Protein AF-A0A8X7MI35-F1 (afdb_monomer_lite)

Sequence (222 aa):
MADPPPPPWIGSVAPESVLWPGVEGTQQAAEWHNAPINTWFLPKYAFLPHPVVPDEDIGGMLTELSATLRQRLDAVPPPPPPRRTRPGERQNNSRLKTYRTRLRPNTQQKEALRKTAGIFRWTYNRAVAYLKAHPNASLTDVREHSVTEDGLPLMNLSWVTPVPYSIREQACLEAHTALQNGLADVRDGKIPHFELKFRKKRALFSSFRIRTRDWVGGCLKI

Radius of gyration: 30.63 Å; chains: 1; bounding box: 68×58×89 Å

InterPro domains:
  IPR021027 Transposase, putative, helix-turn-helix domain [PF12323] (96-132)

Secondary structure (DSSP, 8-state):
-PPPPPPTT-----------TT-TT-GGGGGGGG--TTS----S----SS---TTS-HHHHHHHHHHHHHHHHHHSPPPPPP----TT--TT-TT-----PPP---HHHHHHHHHHHHHHHHHHHHHHHHHHH-TT--HHHHHHHHTSGGGS-HHHHHHHTTS-HHHHHHHHHHHHHHHHHHHHHHHTTS-S----PPPPSSS--------GGGEETTEE--

Foldseek 3Di:
DDDDDDDPPPPDPDPDDDDDPDDPPPPVVVCVVPDDPPPDDDDDDDDDPDPDDPPDPVVVVVVVVVVVVVVVCVVDPPDDDPPPPDPDPDPDPPPDDDDDDDDPDDPQQVVQVLLLLVLLLVLLQQLLVVCVVVVPDDLVVSCCLRQDLVNDDPVCNVSNVQADSQQSSQSNVVQNVLSVVQVVCCVVVVDVDDDRDRDDPPPPDPDTDDDPVQQPPNHGRD

Structure (mmCIF, N/CA/C/O backbone):
data_AF-A0A8X7MI35-F1
#
_entry.id   AF-A0A8X7MI35-F1
#
loop_
_atom_site.group_PDB
_atom_site.id
_atom_site.type_symbol
_atom_site.label_atom_id
_atom_site.label_alt_id
_atom_site.label_comp_id
_atom_site.label_asym_id
_atom_site.label_entity_id
_atom_site.label_seq_id
_atom_site.pdbx_PDB_ins_code
_atom_site.Cartn_x
_atom_site.Cartn_y
_atom_site.Cartn_z
_atom_site.occupancy
_atom_site.B_iso_or_equiv
_atom_site.auth_seq_id
_atom_site.auth_comp_id
_atom_site.auth_asym_id
_atom_site.auth_atom_id
_atom_site.pdbx_PDB_model_num
ATOM 1 N N . MET A 1 1 ? 49.472 5.983 -4.503 1.00 43.94 1 MET A N 1
ATOM 2 C CA . MET A 1 1 ? 48.655 7.211 -4.582 1.00 43.94 1 MET A CA 1
ATOM 3 C C . MET A 1 1 ? 47.566 7.081 -3.536 1.00 43.94 1 MET A C 1
ATOM 5 O O . MET A 1 1 ? 46.932 6.037 -3.508 1.00 43.94 1 MET A O 1
ATOM 9 N N . ALA A 1 2 ? 47.477 8.034 -2.610 1.00 47.97 2 ALA A N 1
ATOM 10 C CA . ALA A 1 2 ? 46.571 7.971 -1.465 1.00 47.97 2 ALA A CA 1
ATOM 11 C C . ALA A 1 2 ? 45.129 8.307 -1.881 1.00 47.97 2 ALA A C 1
ATOM 13 O O . ALA A 1 2 ? 44.931 9.161 -2.747 1.00 47.97 2 ALA A O 1
ATOM 14 N N . ASP A 1 3 ? 44.152 7.637 -1.270 1.00 51.91 3 ASP A N 1
ATOM 15 C CA . ASP A 1 3 ? 42.727 7.873 -1.514 1.00 51.91 3 ASP A CA 1
ATOM 16 C C . ASP A 1 3 ? 42.312 9.298 -1.100 1.00 51.91 3 ASP A C 1
ATOM 18 O O . ASP A 1 3 ? 42.809 9.818 -0.094 1.00 51.91 3 ASP A O 1
ATOM 22 N N . PRO A 1 4 ? 41.397 9.951 -1.842 1.00 62.78 4 PRO A N 1
ATOM 23 C CA . PRO A 1 4 ? 40.905 11.271 -1.476 1.00 62.78 4 PRO A CA 1
ATOM 24 C C . PRO A 1 4 ? 40.067 11.210 -0.184 1.00 62.78 4 PRO A C 1
ATOM 26 O O . PRO A 1 4 ? 39.313 10.252 0.017 1.00 62.78 4 PRO A O 1
ATOM 29 N N . PRO A 1 5 ? 40.154 12.233 0.689 1.00 63.44 5 PRO A N 1
ATOM 30 C CA . PRO A 1 5 ? 39.395 12.263 1.932 1.00 63.44 5 PRO A CA 1
ATOM 31 C C . PRO A 1 5 ? 37.879 12.329 1.666 1.00 63.44 5 PRO A C 1
ATOM 33 O O . PRO A 1 5 ? 37.443 12.893 0.655 1.00 63.44 5 PRO A O 1
ATOM 36 N N . PRO A 1 6 ? 37.053 11.763 2.564 1.00 58.66 6 PRO A N 1
ATOM 37 C CA . PRO A 1 6 ? 35.606 11.745 2.398 1.00 58.66 6 PRO A CA 1
ATOM 38 C C . PRO A 1 6 ? 34.992 13.159 2.451 1.00 58.66 6 PRO A C 1
ATOM 40 O O . PRO A 1 6 ? 35.521 14.050 3.117 1.00 58.66 6 PRO A O 1
ATOM 43 N N . PRO A 1 7 ? 33.847 13.376 1.774 1.00 53.50 7 PRO A N 1
ATOM 44 C CA . PRO A 1 7 ? 33.176 14.670 1.723 1.00 53.50 7 PRO A CA 1
ATOM 45 C C . PRO A 1 7 ? 32.616 15.115 3.094 1.00 53.50 7 PRO A C 1
ATOM 47 O O . PRO A 1 7 ? 32.144 14.281 3.873 1.00 53.50 7 PRO A O 1
ATOM 50 N N . PRO A 1 8 ? 32.570 16.437 3.364 1.00 49.69 8 PRO A N 1
ATOM 51 C CA . PRO A 1 8 ? 32.402 17.029 4.704 1.00 49.69 8 PRO A CA 1
ATOM 52 C C . PRO A 1 8 ? 31.029 16.834 5.370 1.00 49.69 8 PRO A C 1
ATOM 54 O O . PRO A 1 8 ? 30.821 17.269 6.495 1.00 49.69 8 PRO A O 1
ATOM 57 N N . TRP A 1 9 ? 30.072 16.187 4.705 1.00 49.97 9 TRP A N 1
ATOM 58 C CA . TRP A 1 9 ? 28.733 15.924 5.248 1.00 49.97 9 TRP A CA 1
ATOM 59 C C . TRP A 1 9 ? 28.563 14.488 5.769 1.00 49.97 9 TRP A C 1
ATOM 61 O O . TRP A 1 9 ? 27.496 14.133 6.272 1.00 49.97 9 TRP A O 1
ATOM 71 N N . ILE A 1 10 ? 29.617 13.666 5.703 1.00 43.59 10 ILE A N 1
ATOM 72 C CA . ILE A 1 10 ? 29.715 12.402 6.441 1.00 43.59 10 ILE A CA 1
ATOM 73 C C . ILE A 1 10 ? 30.283 12.727 7.829 1.00 43.59 10 ILE A C 1
ATOM 75 O O . ILE A 1 10 ? 31.434 12.452 8.150 1.00 43.59 10 ILE A O 1
ATOM 79 N N . GLY A 1 11 ? 29.454 13.368 8.651 1.00 38.22 11 GLY A N 1
ATOM 80 C CA . GLY A 1 11 ? 29.691 13.500 10.083 1.00 38.22 11 GLY A CA 1
ATOM 81 C C . GLY A 1 11 ? 29.349 12.182 10.761 1.00 38.22 11 GLY A C 1
ATOM 82 O O . GLY A 1 11 ? 28.209 11.951 11.161 1.00 38.22 11 GLY A O 1
ATOM 83 N N . SER A 1 12 ? 30.334 11.292 10.834 1.00 39.28 12 SER A N 1
ATOM 84 C CA . SER A 1 12 ? 30.335 10.176 11.769 1.00 39.28 12 SER A CA 1
ATOM 85 C C . SER A 1 12 ? 30.082 10.719 13.174 1.00 39.28 12 SER A C 1
ATOM 87 O O . SER A 1 12 ? 30.759 11.639 13.621 1.00 39.28 12 SER A O 1
ATOM 89 N N . VAL A 1 13 ? 29.094 10.150 13.860 1.00 45.28 13 VAL A N 1
ATOM 90 C CA . VAL A 1 13 ? 28.873 10.353 15.291 1.00 45.28 13 VAL A CA 1
ATOM 91 C C . VAL A 1 13 ? 30.094 9.789 16.017 1.00 45.28 13 VAL A C 1
ATOM 93 O O . VAL A 1 13 ? 30.165 8.588 16.269 1.00 45.28 13 VAL A O 1
ATOM 96 N N . ALA A 1 14 ? 31.078 10.639 16.289 1.00 37.41 14 ALA A N 1
ATOM 97 C CA . ALA A 1 14 ? 32.089 10.386 17.302 1.00 37.41 14 ALA A CA 1
ATOM 98 C C . ALA A 1 14 ? 31.595 11.011 18.619 1.00 37.41 14 ALA A C 1
ATOM 100 O O . ALA A 1 14 ? 31.115 12.148 18.606 1.00 37.41 14 ALA A O 1
ATOM 101 N N . PRO A 1 15 ? 31.655 10.287 19.750 1.00 47.94 15 PRO A N 1
ATOM 102 C CA . PRO A 1 15 ? 31.340 10.834 21.054 1.00 47.94 15 PRO A CA 1
ATOM 103 C C . PRO A 1 15 ? 32.590 11.549 21.565 1.00 47.94 15 PRO A C 1
ATOM 105 O O . PRO A 1 15 ? 33.354 10.990 22.343 1.00 47.94 15 PRO A O 1
ATOM 108 N N . GLU A 1 16 ? 32.832 12.767 21.099 1.00 34.91 16 GLU A N 1
ATOM 109 C CA . GLU A 1 16 ? 33.850 13.615 21.709 1.00 34.91 16 GLU A CA 1
ATOM 110 C C . GLU A 1 16 ? 33.161 14.616 22.630 1.00 34.91 16 GLU A C 1
ATOM 112 O O . GLU A 1 16 ? 32.357 15.456 22.226 1.00 34.91 16 GLU A O 1
ATOM 117 N N . SER A 1 17 ? 33.441 14.439 23.917 1.00 41.62 17 SER A N 1
ATOM 118 C CA . SER A 1 17 ? 33.153 15.363 24.999 1.00 41.62 17 SER A CA 1
ATOM 119 C C . SER A 1 17 ? 33.755 16.726 24.682 1.00 41.62 17 SER A C 1
ATOM 121 O O . SER A 1 17 ? 34.966 16.919 24.775 1.00 41.62 17 SER A O 1
ATOM 123 N N . VAL A 1 18 ? 32.899 17.675 24.327 1.00 38.69 18 VAL A N 1
ATOM 124 C CA . VAL A 1 18 ? 33.293 19.062 24.127 1.00 38.69 18 VAL A CA 1
ATOM 125 C C . VAL A 1 18 ? 33.261 19.774 25.480 1.00 38.69 18 VAL A C 1
ATOM 127 O O . VAL A 1 18 ? 32.226 20.265 25.921 1.00 38.69 18 VAL A O 1
ATOM 130 N N . LEU A 1 19 ? 34.412 19.817 26.148 1.00 37.03 19 LEU A N 1
ATOM 131 C CA . LEU A 1 19 ? 34.747 20.916 27.049 1.00 37.03 19 LEU A CA 1
ATOM 132 C C . LEU A 1 19 ? 35.522 21.933 26.208 1.00 37.03 19 LEU A C 1
ATOM 134 O O . LEU A 1 19 ? 36.640 21.644 25.790 1.00 37.03 19 LEU A O 1
ATOM 138 N N . TRP A 1 20 ? 34.942 23.105 25.945 1.00 32.22 20 TRP A N 1
ATOM 139 C CA . TRP A 1 20 ? 35.708 24.245 25.435 1.00 32.22 20 TRP A CA 1
ATOM 140 C C . TRP A 1 20 ? 36.193 25.073 26.631 1.00 32.22 20 TRP A C 1
ATOM 142 O O . TRP A 1 20 ? 35.358 25.625 27.351 1.00 32.22 20 TRP A O 1
ATOM 152 N N . PRO A 1 21 ? 37.508 25.190 26.876 1.00 35.00 21 PRO A N 1
ATOM 153 C CA . PRO A 1 21 ? 38.027 26.165 27.820 1.00 35.00 21 PRO A CA 1
ATOM 154 C C . PRO A 1 21 ? 38.032 27.548 27.155 1.00 35.00 21 PRO A C 1
ATOM 156 O O . PRO A 1 21 ? 38.586 27.707 26.069 1.00 35.00 21 PRO A O 1
ATOM 159 N N . GLY A 1 22 ? 37.443 28.550 27.814 1.00 43.22 22 GLY A N 1
ATOM 160 C CA . GLY A 1 22 ? 37.637 29.963 27.456 1.00 43.22 22 GLY A CA 1
ATOM 161 C C . GLY A 1 22 ? 36.521 30.655 26.668 1.00 43.22 22 GLY A C 1
ATOM 162 O O . GLY A 1 22 ? 36.787 31.680 26.050 1.00 43.22 22 GLY A O 1
ATOM 163 N N . VAL A 1 23 ? 35.282 30.154 26.6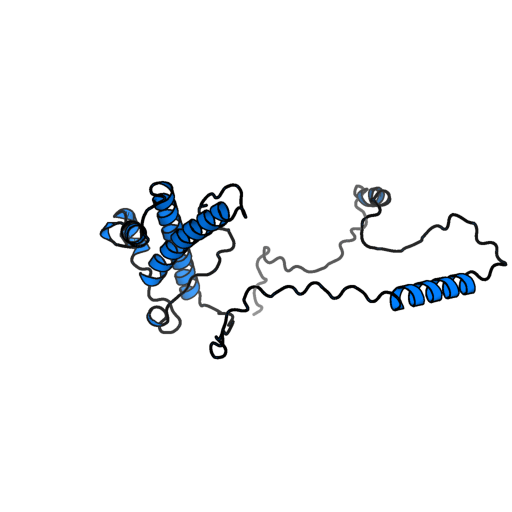93 1.00 35.56 23 VAL A N 1
ATOM 164 C CA . VAL A 1 23 ? 34.128 30.907 26.169 1.00 35.56 23 VAL A CA 1
ATOM 165 C C . VAL A 1 23 ? 33.335 31.491 27.337 1.00 35.56 23 VAL A C 1
ATOM 167 O O . VAL A 1 23 ? 32.582 30.785 28.008 1.00 35.56 23 VAL A O 1
ATOM 170 N N . GLU A 1 24 ? 33.499 32.788 27.593 1.00 40.59 24 GLU A N 1
ATOM 171 C CA . GLU A 1 24 ? 32.601 33.521 28.487 1.00 40.59 24 GLU A CA 1
ATOM 172 C C . GLU A 1 24 ? 31.212 33.597 27.841 1.00 40.59 24 GLU A C 1
ATOM 174 O O . GLU A 1 24 ? 31.038 34.172 26.768 1.00 40.59 24 GLU A O 1
ATOM 179 N N . GLY A 1 25 ? 30.222 32.960 28.473 1.00 46.59 25 GLY A N 1
ATOM 180 C CA . GLY A 1 25 ? 28.829 32.989 28.013 1.00 46.59 25 GLY A CA 1
ATOM 181 C C . GLY A 1 25 ? 28.047 31.684 28.162 1.00 46.59 25 GLY A C 1
ATOM 182 O O . GLY A 1 25 ? 26.822 31.712 28.085 1.00 46.59 25 GLY A O 1
ATOM 183 N N . THR A 1 26 ? 28.679 30.544 28.458 1.00 41.91 26 THR A N 1
ATOM 184 C CA . THR A 1 26 ? 27.946 29.313 28.818 1.00 41.91 26 THR A CA 1
ATOM 185 C C . THR A 1 26 ? 27.629 29.279 30.314 1.00 41.91 26 THR A C 1
ATOM 187 O O . THR A 1 26 ? 28.089 28.411 31.051 1.00 41.91 26 THR A O 1
ATOM 190 N N . GLN A 1 27 ? 26.797 30.217 30.774 1.00 42.62 27 GLN A N 1
ATOM 191 C CA . GLN A 1 27 ? 26.184 30.183 32.112 1.00 42.62 27 GLN A CA 1
ATOM 192 C C . GLN A 1 27 ? 25.102 29.098 32.252 1.00 42.62 27 GLN A C 1
ATOM 194 O O . GLN A 1 27 ? 24.477 28.970 33.300 1.00 42.62 27 GLN A O 1
ATOM 199 N N . GLN A 1 28 ? 24.912 28.248 31.241 1.00 40.22 28 GLN A N 1
ATOM 200 C CA . GLN A 1 28 ? 23.988 27.124 31.335 1.00 40.22 28 GLN A CA 1
ATOM 201 C C . GLN A 1 28 ? 24.432 26.041 32.313 1.00 40.22 28 GLN A C 1
ATOM 203 O O . GLN A 1 28 ? 23.624 25.171 32.566 1.00 40.22 28 GLN A O 1
ATOM 208 N N . ALA A 1 29 ? 25.631 26.070 32.907 1.00 41.66 29 ALA A N 1
ATOM 209 C CA . ALA A 1 29 ? 25.972 25.166 34.012 1.00 41.66 29 ALA A CA 1
ATOM 210 C C . ALA A 1 29 ? 25.301 25.559 35.348 1.00 41.66 29 ALA A C 1
ATOM 212 O O . ALA A 1 29 ? 25.119 24.700 36.207 1.00 41.66 29 ALA A O 1
ATOM 213 N N . ALA A 1 30 ? 24.889 26.821 35.521 1.00 39.78 30 ALA A N 1
ATOM 214 C CA . ALA A 1 30 ? 24.315 27.305 36.780 1.00 39.78 30 ALA A CA 1
ATOM 215 C C . ALA A 1 30 ? 22.825 26.949 36.958 1.00 39.78 30 ALA A C 1
ATOM 217 O O . ALA A 1 30 ? 22.338 26.872 38.083 1.00 39.78 30 ALA A O 1
ATOM 218 N N . GLU A 1 31 ? 22.096 26.671 35.873 1.00 38.53 31 GLU A N 1
ATOM 219 C CA . GLU A 1 31 ? 20.657 26.362 35.945 1.00 38.53 31 GLU A CA 1
ATOM 220 C C . GLU A 1 31 ? 20.355 24.897 36.314 1.00 38.53 31 GLU A C 1
ATOM 222 O O . GLU A 1 31 ? 19.216 24.554 36.632 1.00 38.53 31 GLU A O 1
ATOM 227 N N . TRP A 1 32 ? 21.370 24.027 36.365 1.00 41.56 32 TRP A N 1
ATOM 228 C CA . TRP A 1 32 ? 21.198 22.603 36.697 1.00 41.56 32 TRP A CA 1
ATOM 229 C C . TRP A 1 32 ? 20.992 22.338 38.194 1.00 41.56 32 TRP A C 1
ATOM 231 O O . TRP A 1 32 ? 20.692 21.207 38.573 1.00 41.56 32 TRP A O 1
ATOM 241 N N . HIS A 1 33 ? 21.100 23.361 39.049 1.00 42.78 33 HIS A N 1
ATOM 242 C CA . HIS A 1 33 ? 20.771 23.256 40.474 1.00 42.78 33 HIS A CA 1
ATOM 243 C C . HIS A 1 33 ? 19.260 23.219 40.759 1.00 42.78 33 HIS A C 1
ATOM 245 O O . HIS A 1 33 ? 18.870 22.808 41.847 1.00 42.78 33 HIS A O 1
ATOM 251 N N . ASN A 1 34 ? 18.412 23.579 39.787 1.00 47.53 34 ASN A N 1
ATOM 252 C CA . ASN A 1 34 ? 16.957 23.680 39.965 1.00 47.53 34 ASN A CA 1
ATOM 253 C C . ASN A 1 34 ? 16.158 22.579 39.241 1.00 47.53 34 ASN A C 1
ATOM 255 O O . ASN A 1 34 ? 14.956 22.731 39.011 1.00 47.53 34 ASN A O 1
ATOM 259 N N . ALA A 1 35 ? 16.792 21.465 38.861 1.00 44.88 35 ALA A N 1
ATOM 260 C CA . ALA A 1 35 ? 16.083 20.365 38.211 1.00 44.88 35 ALA A CA 1
ATOM 261 C C . ALA A 1 35 ? 15.102 19.670 39.192 1.00 44.88 35 ALA A C 1
ATOM 263 O O . ALA A 1 35 ? 15.505 19.276 40.288 1.00 44.88 35 ALA A O 1
ATOM 264 N N . PRO A 1 36 ? 13.818 19.488 38.824 1.00 47.38 36 PRO A N 1
ATOM 265 C CA . PRO A 1 36 ? 12.838 18.805 39.662 1.00 47.38 36 PRO A CA 1
ATOM 266 C C . PRO A 1 36 ? 13.166 17.313 39.829 1.00 47.38 36 PRO A C 1
ATOM 268 O O . PRO A 1 36 ? 13.535 16.622 38.883 1.00 47.38 36 PRO A O 1
ATOM 271 N N . ILE A 1 37 ? 12.941 16.817 41.047 1.00 46.22 37 ILE A N 1
ATOM 272 C CA . ILE A 1 37 ? 13.384 15.534 41.637 1.00 46.22 37 ILE A CA 1
ATOM 273 C C . ILE A 1 37 ? 12.966 14.251 40.869 1.00 46.22 37 ILE A C 1
ATOM 275 O O . ILE A 1 37 ? 13.433 13.161 41.186 1.00 46.22 37 ILE A O 1
ATOM 279 N N . ASN A 1 38 ? 12.162 14.332 39.806 1.00 43.78 38 ASN A N 1
ATOM 280 C CA . ASN A 1 38 ? 11.714 13.158 39.037 1.00 43.78 38 ASN A CA 1
ATOM 281 C C . ASN A 1 38 ? 12.688 12.691 37.936 1.00 43.78 38 ASN A C 1
ATOM 283 O O . ASN A 1 38 ? 12.313 11.894 37.074 1.00 43.78 38 ASN A O 1
ATOM 287 N N . THR A 1 39 ? 13.940 13.144 37.945 1.00 40.59 39 THR A N 1
ATOM 288 C CA . THR A 1 39 ? 14.999 12.597 37.085 1.00 40.59 39 THR A CA 1
ATOM 289 C C . THR A 1 39 ? 15.668 11.391 37.745 1.00 40.59 39 THR A C 1
ATOM 291 O O . THR A 1 39 ? 16.207 11.484 38.846 1.00 40.59 39 THR A O 1
ATOM 294 N N . TRP A 1 40 ? 15.631 10.246 37.058 1.00 40.44 40 TRP A N 1
ATOM 295 C CA . TRP A 1 40 ? 16.024 8.923 37.556 1.00 40.44 40 TRP A CA 1
ATOM 296 C C . TRP A 1 40 ? 17.541 8.715 37.725 1.00 40.44 40 TRP A C 1
ATOM 298 O O . TRP A 1 40 ? 18.128 7.883 37.043 1.00 40.44 40 TRP A O 1
ATOM 308 N N . PHE A 1 41 ? 18.113 9.381 38.733 1.00 32.09 41 PHE A N 1
ATOM 309 C CA . PHE A 1 41 ? 19.456 9.212 39.314 1.00 32.09 41 PHE A CA 1
ATOM 310 C C . PHE A 1 41 ? 20.604 10.041 38.720 1.00 32.09 41 PHE A C 1
ATOM 312 O O . PHE A 1 41 ? 21.013 9.857 37.579 1.00 32.09 41 PHE A O 1
ATOM 319 N N . LEU A 1 42 ? 21.246 10.813 39.608 1.00 36.59 42 LEU A N 1
ATOM 320 C CA . LEU A 1 42 ? 22.689 10.724 39.865 1.00 36.59 42 LEU A CA 1
ATOM 321 C C . LEU A 1 42 ? 22.970 11.122 41.331 1.00 36.59 42 LEU A C 1
ATOM 323 O O . LEU A 1 42 ? 22.707 12.263 41.708 1.00 36.59 42 LEU A O 1
ATOM 327 N N . PRO A 1 43 ? 23.488 10.213 42.179 1.00 41.94 43 PRO A N 1
ATOM 328 C CA . PRO A 1 43 ? 23.839 10.529 43.552 1.00 41.94 43 PRO A CA 1
ATOM 329 C C . PRO A 1 43 ? 25.251 11.109 43.567 1.00 41.94 43 PRO A C 1
ATOM 331 O O . PRO A 1 43 ? 26.231 10.382 43.413 1.00 41.94 43 PRO A O 1
ATOM 334 N N . LYS A 1 44 ? 25.375 12.417 43.767 1.00 38.47 44 LYS A N 1
ATOM 335 C CA . LYS A 1 44 ? 26.616 13.003 44.275 1.00 38.47 44 LYS A CA 1
ATOM 336 C C . LYS A 1 44 ? 26.239 14.012 45.346 1.00 38.47 44 LYS A C 1
ATOM 338 O O . LYS A 1 44 ? 25.883 15.139 45.039 1.00 38.47 44 LYS A O 1
ATOM 343 N N . TYR A 1 45 ? 26.327 13.531 46.586 1.00 42.19 45 TYR A N 1
ATOM 344 C CA . TYR A 1 45 ? 26.138 14.248 47.848 1.00 42.19 45 TYR A CA 1
ATOM 345 C C . TYR A 1 45 ? 24.674 14.495 48.239 1.00 42.19 45 TYR A C 1
ATOM 347 O O . TYR A 1 45 ? 24.068 15.504 47.900 1.00 42.19 45 TYR A O 1
ATOM 355 N N . ALA A 1 46 ? 24.115 13.563 49.016 1.00 40.41 46 ALA A N 1
ATOM 356 C CA . ALA A 1 46 ? 22.957 13.863 49.847 1.00 40.41 46 ALA A CA 1
ATOM 357 C C . ALA A 1 46 ? 23.454 14.637 51.077 1.00 40.41 46 ALA A C 1
ATOM 359 O O . ALA A 1 46 ? 24.193 14.091 51.895 1.00 40.41 46 ALA A O 1
ATOM 360 N N . PHE A 1 47 ? 23.079 15.911 51.188 1.00 43.03 47 PHE A N 1
ATOM 361 C CA . PHE A 1 47 ? 23.216 16.655 52.437 1.00 43.03 47 PHE A CA 1
ATOM 362 C C . PHE A 1 47 ? 22.221 16.060 53.437 1.00 43.03 47 PHE A C 1
ATOM 364 O O . PHE A 1 47 ? 21.009 16.163 53.242 1.00 43.03 47 PHE A O 1
ATOM 371 N N . LEU A 1 48 ? 22.719 15.392 54.478 1.00 46.03 48 LEU A N 1
ATOM 372 C CA . LEU A 1 48 ? 21.868 14.926 55.568 1.00 46.03 48 LEU A CA 1
ATOM 373 C C . LEU A 1 48 ? 21.506 16.134 56.451 1.00 46.03 48 LEU A C 1
ATOM 375 O O . LEU A 1 48 ? 22.402 16.871 56.858 1.00 46.03 48 LEU A O 1
ATOM 379 N N . PRO A 1 49 ? 20.216 16.362 56.760 1.00 47.16 49 PRO A N 1
ATOM 380 C CA . PRO A 1 49 ? 19.762 17.511 57.546 1.00 47.16 49 PRO A CA 1
ATOM 381 C C . PRO A 1 49 ? 20.080 17.394 59.045 1.00 47.16 49 PRO A C 1
ATOM 383 O O . PRO A 1 49 ? 19.614 18.215 59.830 1.00 47.16 49 PRO A O 1
ATOM 386 N N . HIS A 1 50 ? 20.814 16.366 59.474 1.00 48.38 50 HIS A N 1
ATOM 387 C CA . HIS A 1 50 ? 21.270 16.206 60.852 1.00 48.38 50 HIS A CA 1
ATOM 388 C C . HIS A 1 50 ? 22.801 16.221 60.863 1.00 48.38 50 HIS A C 1
ATOM 390 O O . HIS A 1 50 ? 23.408 15.464 60.099 1.00 48.38 50 HIS A O 1
ATOM 396 N N . PRO A 1 51 ? 23.442 17.084 61.676 1.00 51.69 51 PRO A N 1
ATOM 397 C CA . PRO A 1 51 ? 24.884 17.032 61.847 1.00 51.69 51 PRO A CA 1
ATOM 398 C C . PRO A 1 51 ? 25.245 15.659 62.417 1.00 51.69 51 PRO A C 1
ATOM 400 O O . PRO A 1 51 ? 24.662 15.225 63.407 1.00 51.69 51 PRO A O 1
ATOM 403 N N . VAL A 1 52 ? 26.175 14.967 61.762 1.00 55.00 52 VAL A N 1
ATOM 404 C CA . VAL A 1 52 ? 26.719 13.694 62.241 1.00 55.00 52 VAL A CA 1
ATOM 405 C C . VAL A 1 52 ? 27.339 13.937 63.615 1.00 55.00 52 VAL A C 1
ATOM 407 O O . VAL A 1 52 ? 28.358 14.618 63.728 1.00 55.00 52 VAL A O 1
ATOM 410 N N . VAL A 1 53 ? 26.694 13.419 64.659 1.00 59.56 53 VAL A N 1
ATOM 411 C CA . VAL A 1 53 ? 27.274 13.350 65.999 1.00 59.56 53 VAL A CA 1
ATOM 412 C C . VAL A 1 53 ? 28.323 12.229 65.958 1.00 59.56 53 VAL A C 1
ATOM 414 O O . VAL A 1 53 ? 27.999 11.131 65.509 1.00 59.56 53 VAL A O 1
ATOM 417 N N . PRO A 1 54 ? 29.583 12.479 66.357 1.00 56.88 54 PRO A N 1
ATOM 418 C CA . PRO A 1 54 ? 30.704 11.565 66.107 1.00 56.88 54 PRO A CA 1
ATOM 419 C C . PRO A 1 54 ? 30.656 10.221 66.858 1.00 56.88 54 PRO A C 1
ATOM 421 O O . PRO A 1 54 ? 31.511 9.380 66.599 1.00 56.88 54 PRO A O 1
ATOM 424 N N . ASP A 1 55 ? 29.669 10.002 67.731 1.00 55.75 55 ASP A N 1
ATOM 425 C CA . ASP A 1 55 ? 29.573 8.818 68.599 1.00 55.75 55 ASP A CA 1
ATOM 426 C C . ASP A 1 55 ? 28.465 7.821 68.206 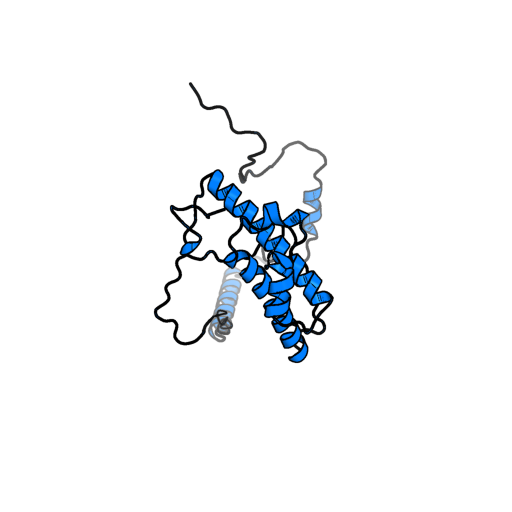1.00 55.75 55 ASP A C 1
ATOM 428 O O . ASP A 1 55 ? 28.283 6.809 68.881 1.00 55.75 55 ASP A O 1
ATOM 432 N N . GLU A 1 56 ? 27.728 8.056 67.116 1.00 61.88 56 GLU A N 1
ATOM 433 C CA . GLU A 1 56 ? 26.751 7.083 66.610 1.00 61.88 56 GLU A CA 1
ATOM 434 C C . GLU A 1 56 ? 27.355 6.245 65.475 1.00 61.88 56 GLU A C 1
ATOM 436 O O . GLU A 1 56 ? 27.883 6.779 64.495 1.00 61.88 56 GLU A O 1
ATOM 441 N N . ASP A 1 57 ? 27.269 4.914 65.586 1.00 71.44 57 ASP A N 1
ATOM 442 C CA . ASP A 1 57 ? 27.687 3.974 64.540 1.00 71.44 57 ASP A CA 1
ATOM 443 C C . ASP A 1 57 ? 26.701 4.010 63.360 1.00 71.44 57 ASP A C 1
ATOM 445 O O . ASP A 1 57 ? 25.863 3.130 63.144 1.00 71.44 57 ASP A O 1
ATOM 449 N N . ILE A 1 58 ? 26.807 5.080 62.574 1.00 69.06 58 ILE A N 1
ATOM 450 C CA . ILE A 1 58 ? 26.031 5.314 61.353 1.00 69.06 58 ILE A CA 1
ATOM 451 C C . ILE A 1 58 ? 26.225 4.157 60.364 1.00 69.06 58 ILE A C 1
ATOM 453 O O . ILE A 1 58 ? 25.308 3.818 59.613 1.00 69.06 58 ILE A O 1
ATOM 457 N N . GLY A 1 59 ? 27.406 3.527 60.373 1.00 70.25 59 GLY A N 1
ATOM 458 C CA . GLY A 1 59 ? 27.698 2.345 59.568 1.00 70.25 59 GLY A CA 1
ATOM 459 C C . GLY A 1 59 ? 26.803 1.169 59.953 1.00 70.25 59 GLY A C 1
ATOM 460 O O . GLY A 1 59 ? 26.166 0.576 59.074 1.00 70.25 59 GLY A O 1
ATOM 461 N N . GLY A 1 60 ? 26.701 0.890 61.254 1.00 75.50 60 GLY A N 1
ATOM 462 C CA . GLY A 1 60 ? 25.799 -0.103 61.838 1.00 75.50 60 GLY A CA 1
ATOM 463 C C . GLY A 1 60 ? 24.330 0.168 61.511 1.00 75.50 60 GLY A C 1
ATOM 464 O O . GLY A 1 60 ? 23.629 -0.693 60.978 1.00 75.50 60 GLY A O 1
ATOM 465 N N . MET A 1 61 ? 23.874 1.407 61.701 1.00 75.25 61 MET A N 1
ATOM 466 C CA . MET A 1 61 ? 22.485 1.783 61.406 1.00 75.25 61 MET A CA 1
ATOM 467 C C . MET A 1 61 ? 22.129 1.637 59.921 1.00 75.25 61 MET A C 1
ATOM 469 O O . MET A 1 61 ? 21.052 1.150 59.570 1.00 75.25 61 MET A O 1
ATOM 473 N N . LEU A 1 62 ? 23.032 2.033 59.019 1.00 76.19 62 LEU A N 1
ATOM 474 C CA . LEU A 1 62 ? 22.827 1.865 57.579 1.00 76.19 62 LEU A CA 1
ATOM 475 C C . LEU A 1 62 ? 22.820 0.390 57.176 1.00 76.19 62 LEU A C 1
ATOM 477 O O . LEU A 1 62 ? 22.049 -0.001 56.293 1.00 76.19 62 LEU A O 1
ATOM 481 N N . THR A 1 63 ? 23.645 -0.442 57.816 1.00 76.06 63 THR A N 1
ATOM 482 C CA . THR A 1 63 ? 23.648 -1.884 57.553 1.00 76.06 63 THR A CA 1
ATOM 483 C C . THR A 1 63 ? 22.355 -2.537 58.029 1.00 76.06 63 THR A C 1
ATOM 485 O O . THR A 1 63 ? 21.749 -3.265 57.237 1.00 76.06 63 THR A O 1
ATOM 488 N N . GLU A 1 64 ? 21.861 -2.209 59.224 1.00 81.56 64 GLU A N 1
ATOM 489 C CA . GLU A 1 64 ? 20.564 -2.679 59.731 1.00 81.56 64 GLU A CA 1
ATOM 490 C C . GLU A 1 64 ? 19.389 -2.223 58.856 1.00 81.56 64 GLU A C 1
ATOM 492 O O . GLU A 1 64 ? 18.542 -3.037 58.471 1.00 81.56 64 GLU A O 1
ATOM 497 N N . LEU A 1 65 ? 19.361 -0.952 58.446 1.00 78.38 65 LEU A N 1
ATOM 498 C CA . LEU A 1 65 ? 18.343 -0.438 57.523 1.00 78.38 65 LEU A CA 1
ATOM 499 C C . LEU A 1 65 ? 18.388 -1.164 56.175 1.00 78.38 65 LEU A C 1
ATOM 501 O O . LEU A 1 65 ? 17.347 -1.562 55.646 1.00 78.38 65 LEU A O 1
ATOM 505 N N . SER A 1 66 ? 19.586 -1.398 55.632 1.00 76.81 66 SER A N 1
ATOM 506 C CA . SER A 1 66 ? 19.744 -2.140 54.379 1.00 76.81 66 SER A CA 1
ATOM 507 C C . SER A 1 66 ? 19.271 -3.592 54.502 1.00 76.81 66 SER A C 1
ATOM 509 O O . SER A 1 66 ? 18.644 -4.114 53.578 1.00 76.81 66 SER A O 1
ATOM 511 N N . ALA A 1 67 ? 19.522 -4.242 55.643 1.00 78.56 67 ALA A N 1
ATOM 512 C CA . ALA A 1 67 ? 19.088 -5.609 55.913 1.00 78.56 67 ALA A CA 1
ATOM 513 C C . ALA A 1 67 ? 17.560 -5.693 56.036 1.00 78.56 67 ALA A C 1
ATOM 515 O O . ALA A 1 67 ? 16.934 -6.568 55.436 1.00 78.56 67 ALA A O 1
ATOM 516 N N . THR A 1 68 ? 16.955 -4.724 56.721 1.00 82.88 68 THR A N 1
ATOM 517 C CA . THR A 1 68 ? 15.501 -4.629 56.896 1.00 82.88 68 THR A CA 1
ATOM 518 C C . THR A 1 68 ? 14.785 -4.404 55.560 1.00 82.88 68 THR A C 1
ATOM 520 O O . THR A 1 68 ? 13.764 -5.034 55.275 1.00 82.88 68 THR A O 1
ATOM 523 N N . LEU A 1 69 ? 15.338 -3.546 54.694 1.00 77.25 69 LEU A N 1
ATOM 524 C CA . LEU A 1 69 ? 14.805 -3.312 53.349 1.00 77.25 69 LEU A CA 1
ATOM 525 C C . LEU A 1 69 ? 14.913 -4.552 52.454 1.00 77.25 69 LEU A C 1
ATOM 527 O O . LEU A 1 69 ? 13.967 -4.847 51.725 1.00 77.25 69 LEU A O 1
ATOM 531 N N . ARG A 1 70 ? 16.023 -5.301 52.531 1.00 76.44 70 ARG A N 1
ATOM 532 C CA . ARG A 1 70 ? 16.179 -6.573 51.804 1.00 76.44 70 ARG A CA 1
ATOM 533 C C . ARG A 1 70 ? 15.143 -7.604 52.251 1.00 76.44 70 ARG A C 1
ATOM 535 O O . ARG A 1 70 ? 14.429 -8.119 51.402 1.00 76.44 70 ARG A O 1
ATOM 542 N N . GLN A 1 71 ? 14.959 -7.803 53.559 1.00 79.50 71 GLN A N 1
ATOM 543 C CA . GLN A 1 71 ? 13.916 -8.702 54.079 1.00 79.50 71 GLN A CA 1
ATOM 544 C C . GLN A 1 71 ? 12.507 -8.321 53.601 1.00 79.50 71 GLN A C 1
ATOM 546 O O . GLN A 1 71 ? 11.704 -9.194 53.276 1.00 79.50 71 GLN A O 1
ATOM 551 N N . ARG A 1 72 ? 12.194 -7.020 53.528 1.00 76.56 72 ARG A N 1
ATOM 552 C CA . ARG A 1 72 ? 10.904 -6.522 53.018 1.00 76.56 72 ARG A CA 1
ATOM 553 C C . ARG A 1 72 ? 10.721 -6.773 51.520 1.00 76.56 72 ARG A C 1
ATOM 555 O O . ARG A 1 72 ? 9.616 -7.111 51.106 1.00 76.56 72 ARG A O 1
ATOM 562 N N . LEU A 1 73 ? 11.778 -6.595 50.727 1.00 69.50 73 LEU A N 1
ATOM 563 C CA . LEU A 1 73 ? 11.779 -6.878 49.289 1.00 69.50 73 LEU A CA 1
ATOM 564 C C . LEU A 1 73 ? 11.645 -8.378 49.010 1.00 69.50 73 LEU A C 1
ATOM 566 O O . LEU A 1 73 ? 10.879 -8.761 48.134 1.00 69.50 73 LEU A O 1
ATOM 570 N N . ASP A 1 74 ? 12.321 -9.223 49.786 1.00 73.94 74 ASP A N 1
ATOM 571 C CA . ASP A 1 74 ? 12.244 -10.679 49.637 1.00 73.94 74 ASP A CA 1
ATOM 572 C C . ASP A 1 74 ? 10.870 -11.233 50.060 1.00 73.94 74 ASP A C 1
ATOM 574 O O . ASP A 1 74 ? 10.380 -12.200 49.477 1.00 73.94 74 ASP A O 1
ATOM 578 N N . ALA A 1 75 ? 10.204 -10.594 51.031 1.00 77.12 75 ALA A N 1
ATOM 579 C CA . ALA A 1 75 ? 8.853 -10.958 51.466 1.00 77.12 75 ALA A CA 1
ATOM 580 C C . ALA A 1 75 ? 7.755 -10.625 50.434 1.00 77.12 75 ALA A C 1
ATOM 582 O O . ALA A 1 75 ? 6.664 -11.196 50.495 1.00 77.12 75 ALA A O 1
ATOM 583 N N . VAL A 1 76 ? 8.021 -9.712 49.492 1.00 77.88 76 VAL A N 1
ATOM 584 C CA . VAL A 1 76 ? 7.076 -9.309 48.441 1.00 77.88 76 VAL A CA 1
ATOM 585 C C . VAL A 1 76 ? 7.733 -9.548 47.082 1.00 77.88 76 VAL A C 1
ATOM 587 O O . VAL A 1 76 ? 8.362 -8.634 46.541 1.00 77.88 76 VAL A O 1
ATOM 590 N N . PRO A 1 77 ? 7.603 -10.756 46.497 1.00 69.12 77 PRO A N 1
ATOM 591 C CA . PRO A 1 77 ? 8.180 -11.014 45.188 1.00 69.12 77 PRO A CA 1
ATOM 592 C C . PRO A 1 77 ? 7.619 -9.999 44.183 1.00 69.12 77 PRO A C 1
ATOM 594 O O . PRO A 1 77 ? 6.414 -9.712 44.210 1.00 69.12 77 PRO A O 1
ATOM 597 N N . PRO A 1 78 ? 8.463 -9.432 43.300 1.00 68.12 78 PRO A N 1
ATOM 598 C CA . PRO A 1 78 ? 7.994 -8.473 42.316 1.00 68.12 78 PRO A CA 1
ATOM 599 C C . PRO A 1 78 ? 6.872 -9.115 41.494 1.00 68.12 78 PRO A C 1
ATOM 601 O O . PRO A 1 78 ? 6.966 -10.305 41.161 1.00 68.12 78 PRO A O 1
ATOM 604 N N . PRO A 1 79 ? 5.810 -8.362 41.154 1.00 71.94 79 PRO A N 1
ATOM 605 C CA . PRO A 1 79 ? 4.762 -8.898 40.306 1.00 71.94 79 PRO A CA 1
ATOM 606 C C . PRO A 1 79 ? 5.413 -9.430 39.025 1.00 71.94 79 PRO A C 1
ATOM 608 O O . PRO A 1 79 ? 6.300 -8.765 38.471 1.00 71.94 79 PRO A O 1
ATOM 611 N N . PRO A 1 80 ? 5.020 -10.628 38.554 1.00 72.31 80 PRO A N 1
ATOM 612 C CA . PRO A 1 80 ? 5.569 -11.164 37.324 1.00 72.31 80 PRO A CA 1
ATOM 613 C C . PRO A 1 80 ? 5.394 -10.111 36.227 1.00 72.31 80 PRO A C 1
ATOM 615 O O . PRO A 1 80 ? 4.333 -9.476 36.161 1.00 72.31 80 PRO A O 1
ATOM 618 N N . PRO A 1 81 ? 6.416 -9.886 35.380 1.00 63.19 81 PRO A N 1
ATOM 619 C CA . PRO A 1 81 ? 6.303 -8.901 34.322 1.00 63.19 81 PRO A CA 1
ATOM 620 C C . PRO A 1 81 ? 5.036 -9.214 33.521 1.00 63.19 81 PRO A C 1
ATOM 622 O O . PRO A 1 81 ? 4.793 -10.392 33.222 1.00 63.19 81 PRO A O 1
ATOM 625 N N . PRO A 1 82 ? 4.213 -8.204 33.183 1.00 57.22 82 PRO A N 1
ATOM 626 C CA . PRO A 1 82 ? 3.013 -8.442 32.402 1.00 57.22 82 PRO A CA 1
ATOM 627 C C . PRO A 1 82 ? 3.431 -9.217 31.157 1.00 57.22 82 PRO A C 1
ATOM 629 O O . PRO A 1 82 ? 4.322 -8.774 30.422 1.00 57.22 82 PRO A O 1
ATOM 632 N N . ARG A 1 83 ? 2.836 -10.402 30.946 1.00 58.06 83 ARG A N 1
ATOM 633 C CA . ARG A 1 83 ? 3.040 -11.173 29.718 1.00 58.06 83 ARG A CA 1
ATOM 634 C C . ARG A 1 83 ? 2.618 -10.262 28.576 1.00 58.06 83 ARG A C 1
ATOM 636 O O . ARG A 1 83 ? 1.437 -10.160 28.261 1.00 58.06 83 ARG A O 1
ATOM 643 N N . ARG A 1 84 ? 3.584 -9.589 27.949 1.00 53.94 84 ARG A N 1
ATOM 644 C CA . ARG A 1 84 ? 3.393 -9.000 26.631 1.00 53.94 84 ARG A CA 1
ATOM 645 C C . ARG A 1 84 ? 3.125 -10.185 25.722 1.00 53.94 84 ARG A C 1
ATOM 647 O O . ARG A 1 84 ? 4.063 -10.851 25.283 1.00 53.94 84 ARG A O 1
ATOM 654 N N . THR A 1 85 ? 1.852 -10.487 25.494 1.00 47.66 85 THR A N 1
ATOM 655 C CA . THR A 1 85 ? 1.437 -11.321 24.377 1.00 47.66 85 THR A CA 1
ATOM 656 C C . THR A 1 85 ? 2.115 -10.724 23.156 1.00 47.66 85 THR A C 1
ATOM 658 O O . THR A 1 85 ? 1.878 -9.575 22.777 1.00 47.66 85 THR A O 1
ATOM 661 N N . ARG A 1 86 ? 3.078 -11.461 22.597 1.00 50.81 86 ARG A N 1
ATOM 662 C CA . ARG A 1 86 ? 3.677 -11.073 21.325 1.00 50.81 86 ARG A CA 1
ATOM 663 C C . ARG A 1 86 ? 2.508 -10.971 20.344 1.00 50.81 86 ARG A C 1
ATOM 665 O O . ARG A 1 86 ? 1.746 -11.935 20.251 1.00 50.81 86 ARG A O 1
ATOM 672 N N . PRO A 1 87 ? 2.324 -9.849 19.633 1.00 40.53 87 PRO A N 1
ATOM 673 C CA . PRO A 1 87 ? 1.301 -9.778 18.603 1.00 40.53 87 PRO A CA 1
ATOM 674 C C . PRO A 1 87 ? 1.661 -10.818 17.536 1.00 40.53 87 PRO A C 1
ATOM 676 O O . PRO A 1 87 ? 2.605 -10.611 16.776 1.00 40.53 87 PRO A O 1
ATOM 679 N N . GLY A 1 88 ? 0.985 -11.972 17.525 1.00 48.59 88 GLY A N 1
ATOM 680 C CA . GLY A 1 88 ? 1.246 -13.010 16.526 1.00 48.59 88 GLY A CA 1
ATOM 681 C C . GLY A 1 88 ? 1.204 -14.470 16.965 1.00 48.59 88 GLY A C 1
ATOM 682 O O . GLY A 1 88 ? 1.682 -15.299 16.196 1.00 48.59 88 GLY A O 1
ATOM 683 N N . GLU A 1 89 ? 0.626 -14.835 18.111 1.00 43.12 89 GLU A N 1
ATOM 684 C CA . GLU A 1 89 ? 0.277 -16.243 18.361 1.00 43.12 89 GLU A CA 1
ATOM 685 C C . GLU A 1 89 ? -0.948 -16.624 17.508 1.00 43.12 89 GLU A C 1
ATOM 687 O O . GLU A 1 89 ? -2.080 -16.722 17.968 1.00 43.12 89 GLU A O 1
ATOM 692 N N . ARG A 1 90 ? -0.726 -16.720 16.191 1.00 50.62 90 ARG A N 1
ATOM 693 C CA . ARG A 1 90 ? -1.690 -17.239 15.223 1.00 50.62 90 ARG A CA 1
ATOM 694 C C . ARG A 1 90 ? -1.398 -18.721 15.002 1.00 50.62 90 ARG A C 1
ATOM 696 O O . ARG A 1 90 ? -0.277 -19.103 14.678 1.00 50.62 90 ARG A O 1
ATOM 703 N N . GLN A 1 91 ? -2.449 -19.505 15.198 1.00 51.94 91 GLN A N 1
ATOM 704 C CA . GLN A 1 91 ? -2.603 -20.946 15.010 1.00 51.94 91 GLN A CA 1
ATOM 705 C C . GLN A 1 91 ? -1.720 -21.569 13.901 1.00 51.94 91 GLN A C 1
ATOM 707 O O . GLN A 1 91 ? -1.620 -21.044 12.795 1.00 51.94 91 GLN A O 1
ATOM 712 N N . ASN A 1 92 ? -1.121 -22.726 14.215 1.00 46.94 92 ASN A N 1
ATOM 713 C CA . ASN A 1 92 ? -0.646 -23.787 13.309 1.00 46.94 92 ASN A CA 1
ATOM 714 C C . ASN A 1 92 ? 0.106 -23.383 12.020 1.00 46.94 92 ASN A C 1
ATOM 716 O O . ASN A 1 92 ? -0.121 -23.955 10.960 1.00 46.94 92 ASN A O 1
ATOM 720 N N . ASN A 1 93 ? 1.086 -22.479 12.114 1.00 53.31 93 ASN A N 1
ATOM 721 C CA . ASN A 1 93 ? 2.069 -22.216 11.047 1.00 53.31 93 ASN A CA 1
ATOM 722 C C . ASN A 1 93 ? 3.474 -22.760 11.381 1.00 53.31 93 ASN A C 1
ATOM 724 O O . ASN A 1 93 ? 4.484 -22.149 11.036 1.00 53.31 93 ASN A O 1
ATOM 728 N N . SER A 1 94 ? 3.572 -23.919 12.043 1.00 56.09 94 SER A N 1
ATOM 729 C CA . SER A 1 94 ? 4.850 -24.483 12.527 1.00 56.09 94 SER A CA 1
ATOM 730 C C . SER A 1 94 ? 5.889 -24.783 11.429 1.00 56.09 94 SER A C 1
ATOM 732 O O . SER A 1 94 ? 7.057 -25.013 11.739 1.00 56.09 94 SER A O 1
ATOM 734 N N . ARG A 1 95 ? 5.504 -24.745 10.143 1.00 60.06 95 ARG A N 1
ATOM 735 C CA . ARG A 1 95 ? 6.391 -24.996 8.990 1.00 60.06 95 ARG A CA 1
ATOM 736 C C . ARG A 1 95 ? 6.830 -23.760 8.198 1.00 60.06 95 ARG A C 1
ATOM 738 O O . ARG A 1 95 ? 7.738 -23.885 7.379 1.00 60.06 95 ARG A O 1
ATOM 745 N N . LEU A 1 96 ? 6.249 -22.578 8.410 1.00 68.31 96 LEU A N 1
ATOM 746 C CA . LEU A 1 96 ? 6.634 -21.387 7.643 1.00 68.31 96 LEU A CA 1
ATOM 747 C C . LEU A 1 96 ? 7.795 -20.657 8.329 1.00 68.31 96 LEU A C 1
ATOM 749 O O . LEU A 1 96 ? 7.602 -19.843 9.231 1.00 68.31 96 LEU A O 1
ATOM 753 N N . LYS A 1 97 ? 9.026 -20.938 7.887 1.00 74.31 97 LYS A N 1
ATOM 754 C CA . LYS A 1 97 ? 10.218 -20.197 8.322 1.00 74.31 97 LYS A CA 1
ATOM 755 C C . LYS A 1 97 ? 10.324 -18.892 7.535 1.00 74.31 97 LYS A C 1
ATOM 757 O O . LYS A 1 97 ? 10.534 -18.904 6.326 1.00 74.31 97 LYS A O 1
ATOM 762 N N . THR A 1 98 ? 10.200 -17.763 8.227 1.00 74.62 98 THR A N 1
ATOM 763 C CA . THR A 1 98 ? 10.480 -16.443 7.644 1.00 74.62 98 THR A CA 1
ATOM 764 C C . THR A 1 98 ? 11.927 -16.069 7.937 1.00 74.62 98 THR A C 1
ATOM 766 O O . THR A 1 98 ? 12.321 -16.000 9.100 1.00 74.62 98 THR A O 1
ATOM 769 N N . TYR A 1 99 ? 12.716 -15.795 6.899 1.00 77.69 99 TYR A N 1
ATOM 770 C CA . TYR A 1 99 ? 14.090 -15.316 7.046 1.00 77.69 99 TYR A CA 1
ATOM 771 C C . TYR A 1 99 ? 14.163 -13.815 6.782 1.00 77.69 99 TYR A C 1
ATOM 773 O O . TYR A 1 99 ? 13.640 -13.320 5.783 1.00 77.69 99 TYR A O 1
ATOM 781 N N . ARG A 1 100 ? 14.840 -13.080 7.670 1.00 84.62 100 ARG A N 1
ATOM 782 C CA . ARG A 1 100 ? 15.138 -11.660 7.466 1.00 84.62 100 ARG A CA 1
ATOM 783 C C . ARG A 1 100 ? 16.552 -11.511 6.924 1.00 84.62 100 ARG A C 1
ATOM 785 O O . ARG A 1 100 ? 17.509 -11.476 7.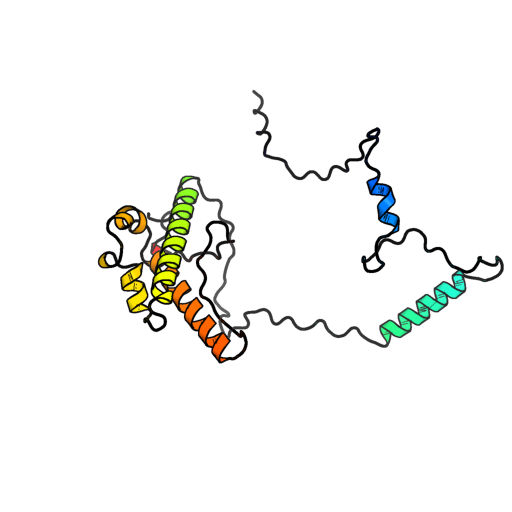691 1.00 84.62 100 ARG A O 1
ATOM 792 N N . THR A 1 101 ? 16.668 -11.356 5.614 1.00 82.81 101 THR A N 1
ATOM 793 C CA . THR A 1 101 ? 17.959 -11.128 4.959 1.00 82.81 101 THR A CA 1
ATOM 794 C C . THR A 1 101 ? 18.120 -9.653 4.620 1.00 82.81 101 THR A C 1
ATOM 796 O O . THR A 1 101 ? 17.238 -9.037 4.022 1.00 82.81 101 THR A O 1
ATOM 799 N N . ARG A 1 102 ? 19.257 -9.059 4.998 1.00 84.50 102 ARG A N 1
ATOM 800 C CA . ARG A 1 102 ? 19.605 -7.702 4.562 1.00 84.50 102 ARG A CA 1
ATOM 801 C C . ARG A 1 102 ? 20.064 -7.761 3.107 1.00 84.50 102 ARG A C 1
ATOM 803 O O . ARG A 1 102 ? 21.092 -8.361 2.814 1.00 84.50 102 ARG A O 1
ATOM 810 N N . LEU A 1 103 ? 19.328 -7.105 2.216 1.00 82.69 103 LEU A N 1
ATOM 811 C CA . LEU A 1 103 ? 19.740 -6.950 0.822 1.00 82.69 103 LEU A CA 1
ATOM 812 C C . LEU A 1 103 ? 20.810 -5.853 0.707 1.00 82.69 103 LEU A C 1
ATOM 814 O O . LEU A 1 103 ? 20.702 -4.802 1.343 1.00 82.69 103 LEU A O 1
ATOM 818 N N . ARG A 1 104 ? 21.825 -6.083 -0.134 1.00 87.81 104 ARG A N 1
ATOM 819 C CA . ARG A 1 104 ? 22.812 -5.076 -0.560 1.00 87.81 104 ARG A CA 1
ATOM 820 C C . ARG A 1 104 ? 22.634 -4.800 -2.060 1.00 87.81 104 ARG A C 1
ATOM 822 O O . ARG A 1 104 ? 23.400 -5.323 -2.860 1.00 87.81 104 ARG A O 1
ATOM 829 N N . PRO A 1 105 ? 21.587 -4.050 -2.450 1.00 87.25 105 PRO A N 1
ATOM 830 C CA . PRO A 1 105 ? 21.250 -3.873 -3.856 1.00 87.25 105 PRO A CA 1
ATOM 831 C C . PRO A 1 105 ? 22.276 -3.008 -4.598 1.00 87.25 105 PRO A C 1
ATOM 833 O O . PRO A 1 105 ? 22.806 -2.041 -4.038 1.00 87.25 105 PRO A O 1
ATOM 836 N N . ASN A 1 106 ? 22.484 -3.317 -5.878 1.00 92.25 106 ASN A N 1
ATOM 837 C CA . ASN A 1 106 ? 23.217 -2.470 -6.821 1.00 92.25 106 ASN A CA 1
ATOM 838 C C . ASN A 1 106 ? 22.456 -1.147 -7.078 1.00 92.25 106 ASN A C 1
ATOM 840 O O . ASN A 1 106 ? 21.273 -1.025 -6.758 1.00 92.25 106 ASN A O 1
ATOM 844 N N . THR A 1 107 ? 23.105 -0.145 -7.671 1.00 90.56 107 THR A N 1
ATOM 845 C CA . THR A 1 107 ? 22.514 1.158 -8.019 1.00 90.56 107 THR A CA 1
ATOM 846 C C . THR A 1 107 ? 21.256 1.006 -8.877 1.00 90.56 107 THR A C 1
ATOM 848 O O . THR A 1 107 ? 20.209 1.532 -8.507 1.00 90.56 107 THR A O 1
ATOM 851 N N . GLN A 1 108 ? 21.303 0.181 -9.929 1.00 88.50 108 GLN A N 1
ATOM 852 C CA . GLN A 1 108 ? 20.139 -0.098 -10.785 1.00 88.50 108 GLN A CA 1
ATOM 853 C C . GLN A 1 108 ? 18.976 -0.736 -10.004 1.00 88.50 108 GLN A C 1
ATOM 855 O O . GLN A 1 108 ? 17.829 -0.307 -10.111 1.00 88.50 108 GLN A O 1
ATOM 860 N N . GLN A 1 109 ? 19.268 -1.711 -9.138 1.00 88.94 109 GLN A N 1
ATOM 861 C CA . GLN A 1 109 ? 18.263 -2.350 -8.278 1.00 88.94 109 GLN A CA 1
ATOM 862 C C . GLN A 1 109 ? 17.656 -1.356 -7.279 1.00 88.94 109 GLN A C 1
ATOM 864 O O . GLN A 1 109 ? 16.453 -1.385 -7.024 1.00 88.94 109 GLN A O 1
ATOM 869 N N . LYS A 1 110 ? 18.463 -0.444 -6.719 1.00 89.50 110 LYS A N 1
ATOM 870 C CA . LYS A 1 110 ? 17.973 0.623 -5.833 1.00 89.50 110 LYS A CA 1
ATOM 871 C C . LYS A 1 110 ? 17.010 1.547 -6.566 1.00 89.50 110 LYS A C 1
ATOM 873 O O . LYS A 1 110 ? 15.981 1.903 -6.001 1.00 89.50 110 LYS A O 1
ATOM 878 N N . GLU A 1 111 ? 17.329 1.948 -7.791 1.00 89.50 111 GLU A N 1
ATOM 879 C CA . GLU A 1 111 ? 16.456 2.801 -8.602 1.00 89.50 111 GLU A CA 1
ATOM 880 C C . GLU A 1 111 ? 15.145 2.105 -8.950 1.00 89.50 111 GLU A C 1
ATOM 882 O O . GLU A 1 111 ? 14.079 2.681 -8.734 1.00 89.50 111 GLU A O 1
ATOM 887 N N . ALA A 1 112 ? 15.215 0.848 -9.387 1.00 89.06 112 ALA A N 1
ATOM 888 C CA . ALA A 1 112 ? 14.060 0.000 -9.650 1.00 89.06 112 ALA A CA 1
ATOM 889 C C . ALA A 1 112 ? 13.131 -0.090 -8.421 1.00 89.06 112 ALA A C 1
ATOM 891 O O . ALA A 1 112 ? 11.935 0.208 -8.496 1.00 89.06 112 ALA A O 1
ATOM 892 N N . LEU A 1 113 ? 13.693 -0.391 -7.246 1.00 88.88 113 LEU A N 1
ATOM 893 C CA . LEU A 1 113 ? 12.948 -0.456 -5.985 1.00 88.88 113 LEU A CA 1
ATOM 894 C C . LEU A 1 113 ? 12.380 0.906 -5.558 1.00 88.88 113 LEU A C 1
ATOM 896 O O . LEU A 1 113 ? 11.261 0.968 -5.050 1.00 88.88 113 LEU A O 1
ATOM 900 N N . ARG A 1 114 ? 13.110 2.008 -5.777 1.00 88.62 114 ARG A N 1
ATOM 901 C CA . ARG A 1 114 ? 12.631 3.371 -5.481 1.00 88.62 114 ARG A CA 1
ATOM 902 C C . ARG A 1 114 ? 11.466 3.774 -6.381 1.00 88.62 114 ARG A C 1
ATOM 904 O O . ARG A 1 114 ? 10.480 4.300 -5.866 1.00 88.62 114 ARG A O 1
ATOM 911 N N . LYS A 1 115 ? 11.561 3.518 -7.691 1.00 89.31 115 LYS A N 1
ATOM 912 C CA . LYS A 1 115 ? 10.473 3.750 -8.658 1.00 89.31 115 LYS A CA 1
ATOM 913 C C . LYS A 1 115 ? 9.231 2.968 -8.240 1.00 89.31 115 LYS A C 1
ATOM 915 O O . LYS A 1 115 ? 8.163 3.548 -8.066 1.00 89.31 115 LYS A O 1
ATOM 920 N N . THR A 1 116 ? 9.418 1.686 -7.942 1.00 90.94 116 THR A N 1
ATOM 921 C CA . THR A 1 116 ? 8.356 0.782 -7.483 1.00 90.94 116 THR A CA 1
ATOM 922 C C . THR A 1 116 ? 7.697 1.264 -6.195 1.00 90.94 116 THR A C 1
ATOM 924 O O . THR A 1 116 ? 6.475 1.336 -6.126 1.00 90.94 116 THR A O 1
ATOM 927 N N . ALA A 1 117 ? 8.476 1.674 -5.190 1.00 90.06 117 ALA A N 1
ATOM 928 C CA . ALA A 1 117 ? 7.939 2.237 -3.950 1.00 90.06 117 ALA A CA 1
ATOM 929 C C . ALA A 1 117 ? 7.149 3.537 -4.193 1.00 90.06 117 ALA A C 1
ATOM 931 O O . ALA A 1 117 ? 6.121 3.783 -3.557 1.00 90.06 117 ALA A O 1
ATOM 932 N N . GLY A 1 118 ? 7.621 4.374 -5.123 1.00 90.50 118 GLY A N 1
ATOM 933 C CA . GLY A 1 118 ? 6.934 5.592 -5.546 1.00 90.50 118 GLY A CA 1
ATOM 934 C C . GLY A 1 118 ? 5.570 5.301 -6.170 1.00 90.50 118 GLY A C 1
ATOM 935 O O . GLY A 1 118 ? 4.579 5.909 -5.761 1.00 90.50 118 GLY A O 1
ATOM 936 N N . ILE A 1 119 ? 5.526 4.340 -7.093 1.00 92.19 119 ILE A N 1
ATOM 937 C CA . ILE A 1 119 ? 4.309 3.907 -7.790 1.00 92.19 119 ILE A CA 1
ATOM 938 C C . ILE A 1 119 ? 3.349 3.226 -6.821 1.00 92.19 119 ILE A C 1
ATOM 940 O O . ILE A 1 119 ? 2.186 3.602 -6.770 1.00 92.19 119 ILE A O 1
ATOM 944 N N . PHE A 1 120 ? 3.837 2.336 -5.957 1.00 92.75 120 PHE A N 1
ATOM 945 C CA . PHE A 1 120 ? 3.033 1.717 -4.903 1.00 92.75 120 PHE A CA 1
ATOM 946 C C . PHE A 1 120 ? 2.321 2.771 -4.045 1.00 92.75 120 PHE A C 1
ATOM 948 O O . PHE A 1 120 ? 1.116 2.695 -3.809 1.00 92.75 120 PHE A O 1
ATOM 955 N N . ARG A 1 121 ? 3.058 3.793 -3.590 1.00 92.19 121 ARG A N 1
ATOM 956 C CA . ARG A 1 121 ? 2.488 4.895 -2.803 1.00 92.19 121 ARG A CA 1
ATOM 957 C C . ARG A 1 121 ? 1.451 5.682 -3.600 1.00 92.19 121 ARG A C 1
ATOM 959 O O . ARG A 1 121 ? 0.430 6.068 -3.036 1.00 92.19 121 ARG A O 1
ATOM 966 N N . TRP A 1 122 ? 1.723 5.950 -4.874 1.00 93.56 122 TRP A N 1
ATOM 967 C CA . TRP A 1 122 ? 0.784 6.645 -5.748 1.00 93.56 122 TRP A CA 1
ATOM 968 C C . TRP A 1 122 ? -0.508 5.840 -5.929 1.00 93.56 122 TRP A C 1
ATOM 970 O O . TRP A 1 122 ? -1.581 6.384 -5.680 1.00 93.56 122 TRP A O 1
ATOM 980 N N . THR A 1 123 ? -0.412 4.544 -6.242 1.00 94.31 123 THR A N 1
ATOM 981 C CA . THR A 1 123 ? -1.562 3.642 -6.396 1.00 94.31 123 THR A CA 1
ATOM 982 C C . THR A 1 123 ? -2.372 3.558 -5.104 1.00 94.31 123 THR A C 1
ATOM 984 O O . THR A 1 123 ? -3.591 3.691 -5.139 1.00 94.31 123 THR A O 1
ATOM 987 N N . TYR A 1 124 ? -1.707 3.435 -3.948 1.00 94.44 124 TYR A N 1
ATOM 988 C CA . TYR A 1 124 ? -2.372 3.475 -2.643 1.00 94.44 124 TYR A CA 1
ATOM 989 C C . TYR A 1 124 ? -3.141 4.787 -2.445 1.00 94.44 124 TYR A C 1
ATOM 991 O O . TYR A 1 124 ? -4.308 4.773 -2.074 1.00 94.44 124 TYR A O 1
ATOM 999 N N . ASN A 1 125 ? -2.509 5.937 -2.703 1.00 94.75 125 ASN A N 1
ATOM 1000 C CA . ASN A 1 125 ? -3.156 7.236 -2.514 1.00 94.75 125 ASN A CA 1
A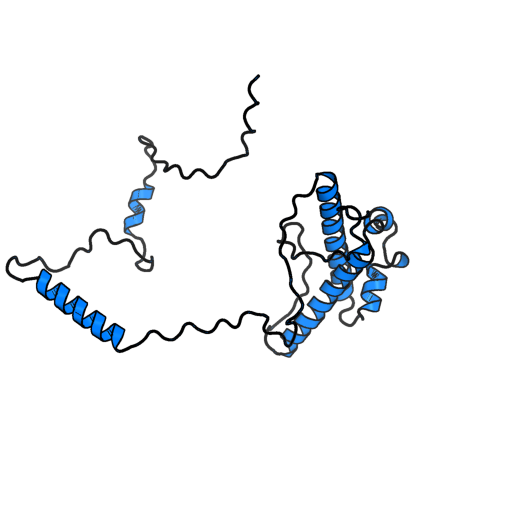TOM 1001 C C . ASN A 1 125 ? -4.323 7.447 -3.486 1.00 94.75 125 ASN A C 1
ATOM 1003 O O . ASN A 1 125 ? -5.330 8.031 -3.094 1.00 94.75 125 AS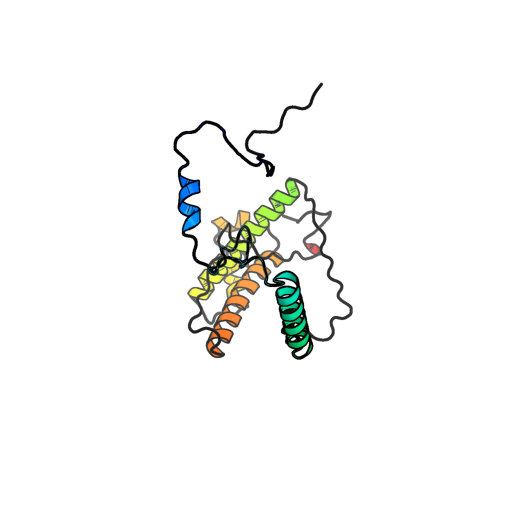N A O 1
ATOM 1007 N N . ARG A 1 126 ? -4.218 6.945 -4.720 1.00 94.62 126 ARG A N 1
ATOM 1008 C CA . ARG A 1 126 ? -5.322 6.940 -5.687 1.00 94.62 126 ARG A CA 1
ATOM 1009 C C . ARG A 1 126 ? -6.495 6.096 -5.184 1.00 94.62 126 ARG A C 1
ATOM 1011 O O . ARG A 1 126 ? -7.622 6.580 -5.197 1.00 94.62 126 ARG A O 1
ATOM 1018 N N . ALA A 1 127 ? -6.223 4.897 -4.669 1.00 95.69 127 ALA A N 1
ATOM 1019 C CA . ALA A 1 127 ? -7.239 4.040 -4.063 1.00 95.69 127 ALA A CA 1
ATOM 1020 C C . ALA A 1 127 ? -7.892 4.702 -2.837 1.00 95.69 127 ALA A C 1
ATOM 1022 O O . ALA A 1 127 ? -9.109 4.672 -2.705 1.00 95.69 127 ALA A O 1
ATOM 1023 N N . VAL A 1 128 ? -7.116 5.371 -1.974 1.00 96.00 128 VAL A N 1
ATOM 1024 C CA . VAL A 1 128 ? -7.658 6.144 -0.840 1.00 96.00 128 VAL A CA 1
ATOM 1025 C C . VAL A 1 128 ? -8.564 7.278 -1.315 1.00 96.00 128 VAL A C 1
ATOM 1027 O O . VAL A 1 128 ? -9.624 7.475 -0.734 1.00 96.00 128 VAL A O 1
ATOM 1030 N N . ALA A 1 129 ? -8.175 8.022 -2.355 1.00 96.25 129 ALA A N 1
ATOM 1031 C CA . ALA A 1 129 ? -9.007 9.098 -2.894 1.00 96.25 129 ALA A CA 1
ATOM 1032 C C . ALA A 1 129 ? -10.348 8.558 -3.412 1.00 96.25 129 ALA A C 1
ATOM 1034 O O . ALA A 1 129 ? -11.396 9.123 -3.109 1.00 96.25 129 ALA A O 1
ATOM 1035 N N . TYR A 1 130 ? -10.313 7.427 -4.121 1.00 95.81 130 TYR A N 1
ATOM 1036 C CA . TYR A 1 130 ? -11.513 6.753 -4.604 1.00 95.81 130 TYR A CA 1
ATOM 1037 C C . TYR A 1 130 ? -12.402 6.251 -3.459 1.00 95.81 130 TYR A C 1
ATOM 1039 O O . TYR A 1 130 ? -13.597 6.521 -3.460 1.00 95.81 130 TYR A O 1
ATOM 1047 N N . LEU A 1 131 ? -11.817 5.605 -2.447 1.00 96.00 131 LEU A N 1
ATOM 1048 C CA . LEU A 1 131 ? -12.525 5.106 -1.262 1.00 96.00 131 LEU A CA 1
ATOM 1049 C C . LEU A 1 131 ? -13.107 6.223 -0.387 1.00 96.00 131 LEU A C 1
ATOM 1051 O O . LEU A 1 131 ? -14.138 6.028 0.245 1.00 96.00 131 LEU A O 1
ATOM 1055 N N . LYS A 1 132 ? -12.476 7.404 -0.347 1.00 95.00 132 LYS A N 1
ATOM 1056 C CA . LYS A 1 132 ? -13.054 8.580 0.321 1.00 95.00 132 LYS A CA 1
ATOM 1057 C C . LYS A 1 132 ? -14.326 9.067 -0.380 1.00 95.00 132 LYS A C 1
ATOM 1059 O O . LYS A 1 132 ? -15.239 9.513 0.302 1.00 95.00 132 LYS A O 1
ATOM 1064 N N . ALA A 1 133 ? -14.381 8.986 -1.711 1.00 95.06 133 ALA A N 1
ATOM 1065 C CA . ALA A 1 133 ? -15.571 9.336 -2.488 1.00 95.06 133 ALA A CA 1
ATOM 1066 C C . ALA A 1 133 ? -16.630 8.216 -2.484 1.00 95.06 133 ALA A C 1
ATOM 1068 O O . ALA A 1 133 ? -17.824 8.498 -2.486 1.00 95.06 133 ALA A O 1
ATOM 1069 N N . HIS A 1 134 ? -16.194 6.954 -2.435 1.00 94.50 134 HIS A N 1
ATOM 1070 C CA . HIS A 1 134 ? -17.044 5.765 -2.499 1.00 94.50 134 HIS A CA 1
ATOM 1071 C C . HIS A 1 134 ? -16.734 4.828 -1.316 1.00 94.50 134 HIS A C 1
ATOM 1073 O O . HIS A 1 134 ? -16.034 3.826 -1.483 1.00 94.50 134 HIS A O 1
ATOM 1079 N N . PRO A 1 135 ? -17.236 5.126 -0.103 1.00 90.12 135 PRO A N 1
ATOM 1080 C CA . PRO A 1 135 ? -16.869 4.388 1.111 1.00 90.12 135 PRO A CA 1
ATOM 1081 C C . PRO A 1 135 ? -17.320 2.920 1.105 1.00 90.12 135 PRO A C 1
ATOM 1083 O O . PRO A 1 135 ? -16.706 2.092 1.771 1.00 90.12 135 PRO A O 1
ATOM 1086 N N . ASN A 1 136 ? -18.360 2.595 0.331 1.00 91.31 136 ASN A N 1
ATOM 1087 C CA . ASN A 1 136 ? -18.926 1.248 0.222 1.00 91.31 136 ASN A CA 1
ATOM 1088 C C . ASN A 1 136 ? -18.463 0.495 -1.038 1.00 91.31 136 ASN A C 1
ATOM 1090 O O . ASN A 1 136 ? -19.031 -0.546 -1.360 1.00 91.31 136 ASN A O 1
ATOM 1094 N N . ALA A 1 137 ? -17.479 1.024 -1.774 1.00 93.69 137 ALA A N 1
ATOM 1095 C CA . ALA A 1 137 ? -16.981 0.378 -2.983 1.00 93.69 137 ALA A CA 1
ATOM 1096 C C . ALA A 1 137 ? -16.341 -0.980 -2.672 1.00 93.69 137 ALA A C 1
ATOM 1098 O O . ALA A 1 137 ? -15.646 -1.150 -1.664 1.00 93.69 137 ALA A O 1
ATOM 1099 N N . SER A 1 138 ? -16.547 -1.941 -3.568 1.00 94.38 138 SER A N 1
ATOM 1100 C CA . SER A 1 138 ? -15.948 -3.262 -3.447 1.00 94.38 138 SER A CA 1
ATOM 1101 C C . SER A 1 138 ? -14.463 -3.231 -3.825 1.00 94.38 138 SER A C 1
ATOM 1103 O O . SER A 1 138 ? -13.970 -2.324 -4.500 1.00 94.38 138 SER A O 1
ATOM 1105 N N . LEU A 1 139 ? -13.711 -4.255 -3.411 1.00 93.38 139 LEU A N 1
ATOM 1106 C CA . LEU A 1 139 ? -12.295 -4.361 -3.770 1.00 93.38 139 LEU A CA 1
ATOM 1107 C C . LEU A 1 139 ? -12.082 -4.438 -5.294 1.00 93.38 139 LEU A C 1
ATOM 1109 O O . LEU A 1 139 ? -11.044 -3.985 -5.777 1.00 93.38 139 LEU A O 1
ATOM 1113 N N . THR A 1 140 ? -13.030 -5.013 -6.038 1.00 94.50 140 THR A N 1
ATOM 1114 C CA . THR A 1 140 ? -12.992 -5.071 -7.505 1.00 94.50 140 THR A CA 1
ATOM 1115 C C . THR A 1 140 ? -13.091 -3.675 -8.108 1.00 94.50 140 THR A C 1
ATOM 1117 O O . THR A 1 140 ? -12.198 -3.307 -8.866 1.00 94.50 140 THR A O 1
ATOM 1120 N N . ASP A 1 141 ? -14.029 -2.846 -7.649 1.00 94.12 141 ASP A N 1
ATOM 1121 C CA . ASP A 1 141 ? -14.208 -1.476 -8.158 1.00 94.12 141 ASP A CA 1
ATOM 1122 C C . ASP A 1 141 ? -12.956 -0.619 -7.906 1.00 94.12 141 ASP A C 1
ATOM 1124 O O . ASP A 1 141 ? -12.468 0.110 -8.772 1.00 94.12 141 ASP A O 1
ATOM 1128 N N . VAL A 1 142 ? -12.358 -0.762 -6.716 1.00 94.31 142 VAL A N 1
ATOM 1129 C CA . VAL A 1 142 ? -11.121 -0.051 -6.353 1.00 94.31 142 VAL A CA 1
ATOM 1130 C C . VAL A 1 142 ? -9.963 -0.454 -7.271 1.00 94.31 142 VAL A C 1
ATOM 1132 O O . VAL A 1 142 ? -9.135 0.395 -7.627 1.00 94.31 142 VAL A O 1
ATOM 1135 N N . ARG A 1 143 ? -9.878 -1.740 -7.643 1.00 94.44 143 ARG A N 1
ATOM 1136 C CA . ARG A 1 143 ? -8.842 -2.270 -8.544 1.00 94.44 143 ARG A CA 1
ATOM 1137 C C . ARG A 1 143 ? -9.045 -1.787 -9.970 1.00 94.44 143 ARG A C 1
ATOM 1139 O O . ARG A 1 143 ? -8.076 -1.328 -10.570 1.00 94.44 143 ARG A O 1
ATOM 1146 N N . GLU A 1 144 ? -10.272 -1.839 -10.471 1.00 93.94 144 GLU A N 1
ATOM 1147 C CA . GLU A 1 144 ? -10.621 -1.352 -11.806 1.00 93.94 144 GLU A CA 1
ATOM 1148 C C . GLU A 1 144 ? -10.258 0.125 -11.960 1.00 93.94 144 GLU A C 1
ATOM 1150 O O . GLU A 1 144 ? -9.554 0.496 -12.894 1.00 93.94 144 GLU A O 1
ATOM 1155 N N . HIS A 1 145 ? -10.595 0.953 -10.970 1.00 92.31 145 HIS A N 1
ATOM 1156 C CA . HIS A 1 145 ? -10.266 2.378 -10.984 1.00 92.31 145 HIS A CA 1
ATOM 1157 C C . HIS A 1 145 ? -8.759 2.690 -10.828 1.00 92.31 145 HIS A C 1
ATOM 1159 O O . HIS A 1 145 ? -8.256 3.706 -11.321 1.00 92.31 145 HIS A O 1
ATOM 1165 N N . SER A 1 146 ? -8.021 1.886 -10.054 1.00 91.75 146 SER A N 1
ATOM 1166 C CA . SER A 1 146 ? -6.686 2.281 -9.565 1.00 91.75 146 SER A CA 1
ATOM 1167 C C . SER A 1 146 ? -5.526 1.477 -10.152 1.00 91.75 146 SER A C 1
ATOM 1169 O O . SER A 1 146 ? -4.375 1.904 -10.023 1.00 91.75 146 SER A O 1
ATOM 1171 N N . VAL A 1 147 ? -5.797 0.324 -10.766 1.00 91.12 147 VAL A N 1
ATOM 1172 C CA . VAL A 1 147 ? -4.778 -0.612 -11.262 1.00 91.12 147 VAL A CA 1
ATOM 1173 C C . VAL A 1 147 ? -4.952 -0.917 -12.742 1.00 91.12 147 VAL A C 1
ATOM 1175 O O . VAL A 1 147 ? -3.945 -0.929 -13.453 1.00 91.12 147 VAL A O 1
ATOM 1178 N N . THR A 1 148 ? -6.180 -1.185 -13.189 1.00 90.50 148 THR A N 1
ATOM 1179 C CA . THR A 1 148 ? -6.470 -1.527 -14.587 1.00 90.50 148 THR A CA 1
ATOM 1180 C C . THR A 1 148 ? -6.120 -0.364 -15.507 1.00 90.50 148 THR A C 1
ATOM 1182 O O . THR A 1 148 ? -6.282 0.796 -15.133 1.00 90.50 148 THR A O 1
ATOM 1185 N N . GLU A 1 149 ? -5.605 -0.670 -16.697 1.00 86.62 149 GLU A N 1
ATOM 1186 C CA . GLU A 1 149 ? -5.139 0.337 -17.659 1.00 86.62 149 GLU A CA 1
ATOM 1187 C C . GLU A 1 149 ? -6.250 1.317 -18.046 1.00 86.62 149 GLU A C 1
ATOM 1189 O O . GLU A 1 149 ? -6.009 2.521 -18.036 1.00 86.62 149 GLU A O 1
ATOM 1194 N N . ASP A 1 150 ? -7.475 0.821 -18.224 1.00 86.56 150 ASP A N 1
ATOM 1195 C CA . ASP A 1 150 ? -8.659 1.630 -18.541 1.00 86.56 150 ASP A CA 1
ATOM 1196 C C . ASP A 1 150 ? -9.023 2.636 -17.435 1.00 86.56 150 ASP A C 1
ATOM 1198 O O . ASP A 1 150 ? -9.532 3.722 -17.706 1.00 86.56 150 ASP A O 1
ATOM 1202 N N . GLY A 1 151 ? -8.739 2.301 -16.171 1.00 82.75 151 GLY A N 1
ATOM 1203 C CA . GLY A 1 151 ? -8.987 3.179 -15.024 1.00 82.75 151 GLY A CA 1
ATOM 1204 C C . GLY A 1 151 ? -7.869 4.193 -14.767 1.00 82.75 151 GLY A C 1
ATOM 1205 O O . GLY A 1 151 ? -8.029 5.124 -13.964 1.00 82.75 151 GLY A O 1
ATOM 1206 N N . LEU A 1 152 ? -6.712 4.035 -15.417 1.00 88.88 152 LEU A N 1
ATOM 1207 C CA . LEU A 1 152 ? -5.571 4.926 -15.250 1.00 88.88 152 LEU A CA 1
ATOM 1208 C C . LEU A 1 152 ? -5.692 6.144 -16.179 1.00 88.88 152 LEU A C 1
ATOM 1210 O O . LEU A 1 152 ? -6.033 6.010 -17.349 1.00 88.88 152 LEU A O 1
ATOM 1214 N N . PRO A 1 153 ? -5.345 7.360 -15.714 1.00 89.06 153 PRO A N 1
ATOM 1215 C CA . PRO A 1 153 ? -5.292 8.514 -16.598 1.00 89.06 153 PRO A CA 1
ATOM 1216 C C . PRO A 1 153 ? -4.206 8.288 -17.646 1.00 89.06 153 PRO A C 1
ATOM 1218 O O . PRO A 1 153 ? -3.097 7.884 -17.285 1.00 89.06 153 PRO A O 1
ATOM 1221 N N . LEU A 1 154 ? -4.488 8.627 -18.905 1.00 86.56 154 LEU A N 1
ATOM 1222 C CA . LEU A 1 154 ? -3.578 8.413 -20.037 1.00 86.56 154 LEU A CA 1
ATOM 1223 C C . LEU A 1 154 ? -2.155 8.940 -19.769 1.00 86.56 154 LEU A C 1
ATOM 1225 O O . LEU A 1 154 ? -1.167 8.272 -20.055 1.00 86.56 154 LEU A O 1
ATOM 1229 N N . MET A 1 155 ? -2.053 10.097 -19.107 1.00 87.56 155 MET A N 1
ATOM 1230 C CA . MET A 1 155 ? -0.779 10.738 -18.744 1.00 87.56 155 MET A CA 1
ATOM 1231 C C . MET A 1 155 ? 0.066 9.934 -17.743 1.00 87.56 155 MET A C 1
ATOM 1233 O O . MET A 1 155 ? 1.275 10.129 -17.650 1.00 87.56 155 MET A O 1
ATOM 1237 N N . ASN A 1 156 ? -0.561 9.044 -16.972 1.00 88.00 156 ASN A N 1
ATOM 1238 C CA . ASN A 1 156 ? 0.106 8.246 -15.945 1.00 88.00 156 ASN A CA 1
ATOM 1239 C C . ASN A 1 156 ? 0.447 6.829 -16.406 1.00 88.00 156 ASN A C 1
ATOM 1241 O O . ASN A 1 156 ? 1.238 6.141 -15.763 1.00 88.00 156 ASN A O 1
ATOM 1245 N N . LEU A 1 157 ? -0.139 6.397 -17.520 1.00 86.75 157 LEU A N 1
ATOM 1246 C CA . LEU A 1 157 ? -0.042 5.030 -18.009 1.00 86.75 157 LEU A CA 1
ATOM 1247 C C . LEU A 1 157 ? 1.417 4.659 -18.323 1.00 86.75 157 LEU A C 1
ATOM 1249 O O . LEU A 1 157 ? 1.880 3.602 -17.904 1.00 86.75 157 LEU A O 1
ATOM 1253 N N . SER A 1 158 ? 2.182 5.580 -18.919 1.00 88.44 158 SER A N 1
ATOM 1254 C CA . SER A 1 158 ? 3.577 5.369 -19.342 1.00 88.44 158 SER A CA 1
ATOM 1255 C C . SER A 1 158 ? 4.555 5.032 -18.213 1.00 88.44 158 SER A C 1
ATOM 1257 O O . SER A 1 158 ? 5.498 4.275 -18.425 1.00 88.44 158 SER A O 1
ATOM 1259 N N . TRP A 1 159 ? 4.352 5.571 -17.008 1.00 88.62 159 TRP A N 1
ATOM 1260 C CA . TRP A 1 159 ? 5.268 5.361 -15.882 1.00 88.62 159 TRP A CA 1
ATOM 1261 C C . TRP A 1 159 ? 4.700 4.448 -14.790 1.00 88.62 159 TRP A C 1
ATOM 1263 O O . TRP A 1 159 ? 5.474 3.948 -13.977 1.00 88.62 159 TRP A O 1
ATOM 1273 N N . VAL A 1 160 ? 3.385 4.193 -14.763 1.00 89.81 160 VAL A N 1
ATOM 1274 C CA . VAL A 1 160 ? 2.746 3.261 -13.811 1.00 89.81 160 VAL A CA 1
ATOM 1275 C C . VAL A 1 160 ? 2.756 1.820 -14.322 1.00 89.81 160 VAL A C 1
ATOM 1277 O O . VAL A 1 160 ? 3.019 0.905 -13.540 1.00 89.81 160 VAL A O 1
ATOM 1280 N N . THR A 1 161 ? 2.468 1.606 -15.610 1.00 87.81 161 THR A N 1
ATOM 1281 C CA . THR A 1 161 ? 2.354 0.261 -16.206 1.00 87.81 161 THR A CA 1
ATOM 1282 C C . THR A 1 161 ? 3.632 -0.578 -16.193 1.00 87.81 161 THR A C 1
ATOM 1284 O O . THR A 1 161 ? 3.484 -1.790 -16.020 1.00 87.81 161 THR A O 1
ATOM 1287 N N . PRO A 1 162 ? 4.859 -0.008 -16.243 1.00 88.94 162 PRO A N 1
ATOM 1288 C CA . PRO A 1 162 ? 6.079 -0.807 -16.129 1.00 88.94 162 PRO A CA 1
ATOM 1289 C C . PRO A 1 162 ? 6.170 -1.589 -14.809 1.00 88.94 162 PRO A C 1
ATOM 1291 O O . PRO A 1 162 ? 6.771 -2.657 -14.750 1.00 88.94 162 PRO A O 1
ATOM 1294 N N . VAL A 1 163 ? 5.544 -1.101 -13.728 1.00 90.56 163 VAL A N 1
ATOM 1295 C CA . VAL A 1 163 ? 5.526 -1.826 -12.451 1.00 90.56 163 VAL A CA 1
ATOM 1296 C C . VAL A 1 163 ? 4.547 -3.003 -12.497 1.00 90.56 163 VAL A C 1
ATOM 1298 O O . VAL A 1 163 ? 3.373 -2.817 -12.852 1.00 90.56 163 VAL A O 1
ATOM 1301 N N . PRO A 1 164 ? 4.971 -4.198 -12.030 1.00 90.94 164 PRO A N 1
ATOM 1302 C CA . PRO A 1 164 ? 4.135 -5.388 -12.006 1.00 90.94 164 PRO A CA 1
ATOM 1303 C C . PRO A 1 164 ? 2.753 -5.147 -11.396 1.00 90.94 164 PRO A C 1
ATOM 1305 O O . PRO A 1 164 ? 2.613 -4.555 -10.319 1.00 90.94 164 PRO A O 1
ATOM 1308 N N . TYR A 1 165 ? 1.727 -5.673 -12.067 1.00 92.12 165 TYR A N 1
ATOM 1309 C CA . TYR A 1 165 ? 0.331 -5.589 -11.629 1.00 92.12 165 TYR A CA 1
ATOM 1310 C C . TYR A 1 165 ? 0.151 -6.047 -10.174 1.00 92.12 165 TYR A C 1
ATOM 1312 O O . TYR A 1 165 ? -0.547 -5.399 -9.403 1.00 92.12 165 TYR A O 1
ATOM 1320 N N . SER A 1 166 ? 0.846 -7.114 -9.766 1.00 92.25 166 SER A N 1
ATOM 1321 C CA . SER A 1 166 ? 0.814 -7.677 -8.405 1.00 92.25 166 SER A CA 1
ATOM 1322 C C . SER A 1 166 ? 1.144 -6.653 -7.313 1.00 92.25 166 SER A C 1
ATOM 1324 O O . SER A 1 166 ? 0.550 -6.678 -6.236 1.00 92.25 166 SER A O 1
ATOM 1326 N N . ILE A 1 167 ? 2.083 -5.746 -7.584 1.00 92.12 167 ILE A N 1
ATOM 1327 C CA . ILE A 1 167 ? 2.531 -4.716 -6.644 1.00 92.12 167 ILE A CA 1
ATOM 1328 C C . ILE A 1 167 ? 1.484 -3.601 -6.554 1.00 92.12 167 ILE A C 1
ATOM 1330 O O . ILE A 1 167 ? 1.168 -3.130 -5.460 1.00 92.12 167 ILE A O 1
ATOM 1334 N N . ARG A 1 168 ? 0.910 -3.208 -7.696 1.00 92.88 168 ARG A N 1
ATOM 1335 C CA . ARG A 1 168 ? -0.162 -2.203 -7.775 1.00 92.88 168 ARG A CA 1
ATOM 1336 C C . ARG A 1 168 ? -1.457 -2.706 -7.122 1.00 92.88 168 ARG A C 1
ATOM 1338 O O . ARG A 1 168 ? -2.075 -1.991 -6.334 1.00 92.88 168 ARG A O 1
ATOM 1345 N N . GLU A 1 169 ? -1.817 -3.963 -7.366 1.00 94.44 169 GLU A N 1
ATOM 1346 C CA . GLU A 1 169 ? -2.937 -4.658 -6.725 1.00 94.44 169 GLU A CA 1
ATOM 1347 C C . GLU A 1 169 ? -2.770 -4.706 -5.201 1.00 94.44 169 GLU A C 1
ATOM 1349 O O . GLU A 1 169 ? -3.707 -4.398 -4.462 1.00 94.44 169 GLU A O 1
ATOM 1354 N N . GLN A 1 170 ? -1.567 -5.038 -4.722 1.00 93.56 170 GLN A N 1
ATOM 1355 C CA . GLN A 1 170 ? -1.258 -5.069 -3.293 1.00 93.56 170 GLN A CA 1
ATOM 1356 C C . GLN A 1 170 ? -1.471 -3.697 -2.633 1.00 93.56 170 GLN A C 1
ATOM 1358 O O . GLN A 1 170 ? -1.991 -3.633 -1.520 1.00 93.56 170 GLN A O 1
ATOM 1363 N N . ALA A 1 171 ? -1.124 -2.600 -3.314 1.00 93.50 171 ALA A N 1
ATOM 1364 C CA . ALA A 1 171 ? -1.364 -1.249 -2.807 1.00 93.50 171 ALA A CA 1
ATOM 1365 C C . ALA A 1 171 ? -2.862 -0.949 -2.627 1.00 93.50 171 ALA A C 1
ATOM 1367 O O . ALA A 1 171 ? -3.257 -0.374 -1.612 1.00 93.50 171 ALA A O 1
ATOM 1368 N N . CYS A 1 172 ? -3.699 -1.380 -3.575 1.00 94.62 172 CYS A N 1
ATOM 1369 C CA . CYS A 1 172 ? -5.154 -1.224 -3.485 1.00 94.62 172 CYS A CA 1
ATOM 1370 C C . CYS A 1 172 ? -5.749 -2.071 -2.362 1.00 94.62 172 CYS A C 1
ATOM 1372 O O . CYS A 1 172 ? -6.571 -1.587 -1.585 1.00 94.62 172 CYS A O 1
ATOM 1374 N N . LEU A 1 173 ? -5.283 -3.315 -2.232 1.00 94.56 173 LEU A N 1
ATOM 1375 C CA . LEU A 1 173 ? -5.696 -4.206 -1.154 1.00 94.56 173 LEU A CA 1
ATOM 1376 C C . LEU A 1 173 ? -5.351 -3.617 0.216 1.00 94.56 173 LEU A C 1
ATOM 1378 O O . LEU A 1 173 ? -6.178 -3.675 1.123 1.00 94.56 173 LEU A O 1
ATOM 1382 N N . GLU A 1 174 ? -4.169 -3.017 0.377 1.00 93.75 174 GLU A N 1
ATOM 1383 C CA . GLU A 1 174 ? -3.789 -2.348 1.625 1.00 93.75 174 GLU A CA 1
ATOM 1384 C C . GLU A 1 174 ? -4.692 -1.156 1.952 1.00 93.75 174 GLU A C 1
ATOM 1386 O O . GLU A 1 174 ? -5.065 -0.994 3.111 1.00 93.75 174 GLU A O 1
ATOM 1391 N N . ALA A 1 175 ? -5.070 -0.345 0.959 1.00 94.31 175 ALA A N 1
ATOM 1392 C CA . ALA A 1 175 ? -5.982 0.782 1.164 1.00 94.31 175 ALA A CA 1
ATOM 1393 C C . ALA A 1 175 ? -7.386 0.312 1.578 1.00 94.31 175 ALA A C 1
ATOM 1395 O O . ALA A 1 175 ? -7.931 0.794 2.570 1.00 94.31 175 ALA A O 1
ATOM 1396 N N . HIS A 1 176 ? -7.935 -0.675 0.866 1.00 95.44 176 HIS A N 1
ATOM 1397 C CA . HIS A 1 176 ? -9.247 -1.248 1.166 1.00 95.44 176 HIS A CA 1
ATOM 1398 C C . HIS A 1 176 ? -9.270 -1.938 2.539 1.00 95.44 176 HIS A C 1
ATOM 1400 O O . HIS A 1 176 ? -10.179 -1.725 3.334 1.00 95.44 176 HIS A O 1
ATOM 1406 N N . THR A 1 177 ? -8.237 -2.721 2.863 1.00 94.06 177 THR A N 1
ATOM 1407 C CA . THR A 1 177 ? -8.130 -3.394 4.169 1.00 94.06 177 THR A CA 1
ATOM 1408 C C . THR A 1 177 ? -7.985 -2.384 5.308 1.00 94.06 177 THR A C 1
ATOM 1410 O O . THR A 1 177 ? -8.576 -2.573 6.366 1.00 94.06 177 THR A O 1
ATOM 1413 N N . ALA A 1 178 ? -7.238 -1.293 5.102 1.00 93.06 178 ALA A N 1
ATOM 1414 C CA . ALA A 1 178 ? -7.126 -0.226 6.094 1.00 93.06 178 ALA A CA 1
ATOM 1415 C C . ALA A 1 178 ? -8.481 0.441 6.373 1.00 93.06 178 ALA A C 1
ATOM 1417 O O . ALA A 1 178 ? -8.784 0.709 7.533 1.00 93.06 178 ALA A O 1
ATOM 1418 N N . LEU A 1 179 ? -9.303 0.659 5.339 1.00 94.38 179 LEU A N 1
ATOM 1419 C CA . LEU A 1 179 ? -10.666 1.166 5.503 1.00 94.38 179 LEU A CA 1
ATOM 1420 C C . LEU A 1 179 ? -11.545 0.186 6.289 1.00 94.38 179 LEU A C 1
ATOM 1422 O O . LEU A 1 179 ? -12.140 0.578 7.286 1.00 94.38 179 LEU A O 1
ATOM 1426 N N . GLN A 1 180 ? -11.591 -1.084 5.875 1.00 93.81 180 GLN A N 1
ATOM 1427 C CA . GLN A 1 180 ? -12.420 -2.107 6.525 1.00 93.81 180 GLN A CA 1
ATOM 1428 C C . GLN A 1 180 ? -12.051 -2.295 7.999 1.00 93.81 180 GLN A C 1
ATOM 1430 O O . GLN A 1 180 ? -12.928 -2.311 8.857 1.00 93.81 180 GLN A O 1
ATOM 1435 N N . ASN A 1 181 ? -10.753 -2.368 8.306 1.00 93.88 181 ASN A N 1
ATOM 1436 C CA . ASN A 1 181 ? -10.284 -2.480 9.685 1.00 93.88 181 ASN A CA 1
ATOM 1437 C C . ASN A 1 181 ? -10.636 -1.232 10.501 1.00 93.88 181 ASN A C 1
ATOM 1439 O O . ASN A 1 181 ? -11.103 -1.357 11.624 1.00 93.88 181 ASN A O 1
ATOM 1443 N N . GLY A 1 182 ? -10.455 -0.038 9.931 1.00 93.06 182 GLY A N 1
ATOM 1444 C CA . GLY A 1 182 ? -10.798 1.210 10.606 1.00 93.06 182 GLY A CA 1
ATOM 1445 C C . GLY A 1 182 ? -12.286 1.327 10.929 1.00 93.06 182 GLY A C 1
ATOM 1446 O O . GLY A 1 182 ? -12.648 1.712 12.036 1.00 93.06 182 GLY A O 1
ATOM 1447 N N . LEU A 1 183 ? -13.155 0.939 9.993 1.00 92.62 183 LEU A N 1
ATOM 1448 C CA . LEU A 1 183 ? -14.602 0.896 10.214 1.00 92.62 183 LEU A CA 1
ATOM 1449 C C . LEU A 1 183 ? -14.998 -0.179 11.235 1.00 92.62 183 LEU A C 1
ATOM 1451 O O . LEU A 1 183 ? -15.889 0.058 12.049 1.00 92.62 183 LEU A O 1
ATOM 1455 N N . ALA A 1 184 ? -14.334 -1.337 11.216 1.00 92.94 184 ALA A N 1
ATOM 1456 C CA . ALA A 1 184 ? -14.534 -2.382 12.214 1.00 92.94 184 ALA A CA 1
ATOM 1457 C C . ALA A 1 184 ? -14.128 -1.905 13.617 1.00 92.94 184 ALA A C 1
ATOM 1459 O O . ALA A 1 184 ? -14.894 -2.070 14.556 1.00 92.94 184 ALA A O 1
ATOM 1460 N N . ASP A 1 185 ? -12.987 -1.228 13.760 1.00 93.12 185 ASP A N 1
ATOM 1461 C CA . ASP A 1 185 ? -12.524 -0.709 15.051 1.00 93.12 185 ASP A CA 1
ATOM 1462 C C . ASP A 1 185 ? -13.424 0.408 15.608 1.00 93.12 185 ASP A C 1
ATOM 1464 O O . ASP A 1 185 ? -13.575 0.518 16.827 1.00 93.12 185 ASP A O 1
ATOM 1468 N N . VAL A 1 186 ? -14.053 1.211 14.740 1.00 94.00 186 VAL A N 1
ATOM 1469 C CA . VAL A 1 186 ? -15.087 2.182 15.146 1.00 94.00 186 VAL A CA 1
ATOM 1470 C C . VAL A 1 186 ? -16.356 1.467 15.605 1.00 94.00 186 VAL A C 1
ATOM 1472 O O . VAL A 1 186 ? -16.918 1.822 16.638 1.00 94.00 186 VAL A O 1
ATOM 1475 N N . ARG A 1 187 ? -16.788 0.428 14.880 1.00 92.31 187 ARG A N 1
ATOM 1476 C CA . ARG A 1 187 ? -17.952 -0.392 15.255 1.00 92.31 187 ARG A CA 1
ATOM 1477 C C . ARG A 1 187 ? -17.745 -1.108 16.592 1.00 92.31 187 ARG A C 1
ATOM 1479 O O . ARG A 1 187 ? -18.672 -1.171 17.389 1.00 92.31 187 ARG A O 1
ATOM 1486 N N . ASP A 1 188 ? -16.533 -1.597 16.837 1.00 94.06 188 ASP A N 1
ATOM 1487 C CA . ASP A 1 188 ? -16.130 -2.249 18.086 1.00 94.06 188 ASP A CA 1
ATOM 1488 C C . ASP A 1 188 ? -15.938 -1.252 19.248 1.00 94.06 188 ASP A C 1
ATOM 1490 O O . ASP A 1 188 ? -15.639 -1.661 20.368 1.00 94.06 188 ASP A O 1
ATOM 1494 N N . GLY A 1 189 ? -16.041 0.059 18.997 1.00 93.19 189 GLY A N 1
ATOM 1495 C CA . GLY A 1 189 ? -15.848 1.102 20.006 1.00 93.19 189 GLY A CA 1
ATOM 1496 C C . GLY A 1 189 ? -14.396 1.292 20.463 1.00 93.19 189 GLY A C 1
ATOM 1497 O O . GLY A 1 189 ? -14.157 1.974 21.458 1.00 93.19 189 GLY A O 1
ATOM 1498 N N . LYS A 1 190 ? -13.405 0.726 19.756 1.00 93.38 190 LYS A N 1
ATOM 1499 C CA . LYS A 1 190 ? -11.976 0.904 20.086 1.00 93.38 190 LYS A CA 1
ATOM 1500 C C . LYS A 1 190 ? -11.480 2.309 19.752 1.00 93.38 190 LYS A C 1
ATOM 1502 O O . LYS A 1 190 ? -10.545 2.799 20.381 1.00 93.38 190 LYS A O 1
ATOM 1507 N N . ILE A 1 191 ? -12.066 2.932 18.727 1.00 91.06 191 ILE A N 1
ATOM 1508 C CA . ILE A 1 191 ? -11.689 4.256 18.224 1.00 91.06 191 ILE A CA 1
ATOM 1509 C C . ILE A 1 191 ? -12.968 5.085 18.023 1.00 91.06 191 ILE A C 1
ATOM 1511 O O . ILE A 1 191 ? -13.908 4.582 17.414 1.00 91.06 191 ILE A O 1
ATOM 1515 N N . PRO A 1 192 ? -13.019 6.357 18.469 1.00 89.00 192 PRO A N 1
ATOM 1516 C CA . PRO A 1 192 ? -14.221 7.185 18.338 1.00 89.00 192 PRO A CA 1
ATOM 1517 C C . PRO A 1 192 ? -14.504 7.625 16.894 1.00 89.00 192 PRO A C 1
ATOM 1519 O O . PRO A 1 192 ? -15.655 7.762 16.494 1.00 89.00 192 PRO A O 1
ATOM 1522 N N . HIS A 1 193 ? -13.459 7.866 16.099 1.00 90.56 193 HIS A N 1
ATOM 1523 C CA . HIS A 1 193 ? -13.577 8.308 14.714 1.00 90.56 193 HIS A CA 1
ATOM 1524 C C . HIS A 1 193 ? -12.399 7.792 13.885 1.00 90.56 193 HIS A C 1
ATOM 1526 O O . HIS A 1 193 ? -11.244 7.899 14.305 1.00 90.56 193 HIS A O 1
ATOM 1532 N N . PHE A 1 194 ? -12.684 7.261 12.694 1.00 92.75 194 PHE A N 1
ATOM 1533 C CA . PHE A 1 194 ? -11.673 6.774 11.761 1.00 92.75 194 PHE A CA 1
ATOM 1534 C C . PHE A 1 194 ? -11.624 7.638 10.503 1.00 92.75 194 PHE A C 1
ATOM 1536 O O . PHE A 1 194 ? -12.628 7.819 9.817 1.00 92.75 194 PHE A O 1
ATOM 1543 N N . GLU A 1 195 ? -10.421 8.101 10.162 1.00 91.94 195 GLU A N 1
ATOM 1544 C CA . GLU A 1 195 ? -10.153 8.795 8.908 1.00 91.94 195 GLU A CA 1
ATOM 1545 C C . GLU A 1 195 ? -9.070 8.052 8.115 1.00 91.94 195 GLU A C 1
ATOM 1547 O O . GLU A 1 195 ? -7.940 7.866 8.583 1.00 91.94 195 GLU A O 1
ATOM 1552 N N . LEU A 1 196 ? -9.390 7.669 6.878 1.00 92.50 196 LEU A N 1
ATOM 1553 C CA . LEU A 1 196 ? -8.436 7.027 5.978 1.00 92.50 196 LEU A CA 1
ATOM 1554 C C . LEU A 1 196 ? -7.428 8.057 5.441 1.00 92.50 196 LEU A C 1
ATOM 1556 O O . LEU A 1 196 ? -7.766 8.915 4.628 1.00 92.50 196 LEU A O 1
ATOM 1560 N N . LYS A 1 197 ? -6.166 7.981 5.875 1.00 92.06 197 LYS A N 1
ATOM 1561 C CA . LYS A 1 197 ? -5.127 8.966 5.520 1.00 92.06 197 LYS A CA 1
ATOM 1562 C C . LYS A 1 197 ? -4.294 8.557 4.304 1.00 92.06 197 LYS A C 1
ATOM 1564 O O . LYS A 1 197 ? -3.986 7.383 4.087 1.00 92.06 197 LYS A O 1
ATOM 1569 N N . PHE A 1 198 ? -3.845 9.561 3.549 1.00 92.69 198 PHE A N 1
ATOM 1570 C CA . PHE A 1 198 ? -2.862 9.389 2.478 1.00 92.69 198 PHE A CA 1
ATOM 1571 C C . PHE A 1 198 ? -1.467 9.063 3.031 1.00 92.69 198 PHE A C 1
ATOM 1573 O O . PHE A 1 198 ? -1.049 9.561 4.080 1.00 92.69 198 PHE A O 1
ATOM 1580 N N . ARG A 1 199 ? -0.687 8.283 2.276 1.00 89.44 199 ARG A N 1
ATOM 1581 C CA . ARG A 1 199 ? 0.718 7.994 2.587 1.00 89.44 199 ARG A CA 1
ATOM 1582 C C . ARG A 1 199 ? 1.629 9.151 2.172 1.00 89.44 199 ARG A C 1
ATOM 1584 O O . ARG A 1 199 ? 1.682 9.556 1.004 1.00 89.44 199 ARG A O 1
ATOM 1591 N N . LYS A 1 200 ? 2.422 9.638 3.132 1.00 88.00 200 LYS A N 1
ATOM 1592 C CA . LYS A 1 200 ? 3.469 10.654 2.917 1.00 88.00 200 LYS A CA 1
ATOM 1593 C C . LYS A 1 200 ? 4.716 10.029 2.275 1.00 88.00 200 LYS A C 1
ATOM 1595 O O . LYS A 1 200 ? 5.006 8.859 2.485 1.00 88.00 200 LYS A O 1
ATOM 1600 N N . LYS A 1 201 ? 5.494 10.822 1.525 1.00 78.00 201 LYS A N 1
ATOM 1601 C CA . LYS A 1 201 ? 6.731 10.365 0.846 1.00 78.00 201 LYS A CA 1
ATOM 1602 C C . LYS A 1 201 ? 7.842 9.940 1.821 1.00 78.00 201 LYS A C 1
ATOM 1604 O O . LYS A 1 201 ? 8.585 9.020 1.514 1.00 78.00 201 LYS A O 1
ATOM 1609 N N . ARG A 1 202 ? 7.961 10.631 2.962 1.00 68.75 202 ARG A N 1
ATOM 1610 C CA . ARG A 1 202 ? 8.995 10.407 3.996 1.00 68.75 202 ARG A CA 1
ATOM 1611 C C . ARG A 1 202 ? 8.496 9.624 5.214 1.00 68.75 202 ARG A C 1
ATOM 1613 O O . ARG A 1 202 ? 9.274 9.388 6.129 1.00 68.75 202 ARG A O 1
ATOM 1620 N N . ALA A 1 203 ? 7.213 9.260 5.256 1.00 65.31 203 ALA A N 1
ATOM 1621 C CA . ALA A 1 203 ? 6.752 8.352 6.300 1.00 65.31 203 ALA A CA 1
ATOM 1622 C C . ALA A 1 203 ? 7.479 7.016 6.113 1.00 65.31 203 ALA A C 1
ATOM 1624 O O . ALA A 1 203 ? 7.639 6.583 4.971 1.00 65.31 203 ALA A O 1
ATOM 1625 N N . LEU A 1 204 ? 7.939 6.410 7.212 1.00 56.34 204 LEU A N 1
ATOM 1626 C CA . LEU A 1 204 ? 8.569 5.090 7.226 1.00 56.34 204 LEU A CA 1
ATOM 1627 C C . LEU A 1 204 ? 7.640 4.109 6.506 1.00 56.34 204 LEU A C 1
ATOM 1629 O O . LEU A 1 204 ? 6.624 3.672 7.039 1.00 56.34 204 LEU A O 1
ATOM 1633 N N . PHE A 1 205 ? 7.936 3.858 5.236 1.00 58.75 205 PHE A N 1
ATOM 1634 C CA . PHE A 1 205 ? 7.116 3.017 4.391 1.00 58.75 205 PHE A CA 1
ATOM 1635 C C . PHE A 1 205 ? 7.206 1.572 4.898 1.00 58.75 205 PHE A C 1
ATOM 1637 O O . PHE A 1 205 ? 8.297 1.065 5.155 1.00 58.75 205 PHE A O 1
ATOM 1644 N N . SER A 1 206 ? 6.054 0.914 5.037 1.00 63.50 206 SER A N 1
ATOM 1645 C CA . SER A 1 206 ? 5.872 -0.322 5.808 1.00 63.50 206 SER A CA 1
ATOM 1646 C C . SER A 1 206 ? 6.265 -1.612 5.085 1.00 63.50 206 SER A C 1
ATOM 1648 O O . SER A 1 206 ? 5.916 -2.678 5.577 1.00 63.50 206 SER A O 1
ATOM 1650 N N . SER A 1 207 ? 7.018 -1.540 3.981 1.00 80.19 207 SER A N 1
ATOM 1651 C CA . SER A 1 207 ? 7.305 -2.624 3.015 1.00 80.19 207 SER A CA 1
ATOM 1652 C C . SER A 1 207 ? 6.203 -2.867 1.972 1.00 80.19 207 SER A C 1
ATOM 1654 O O . SER A 1 207 ? 5.049 -2.505 2.171 1.00 80.19 207 SER A O 1
ATOM 1656 N N . PHE A 1 208 ? 6.595 -3.428 0.823 1.00 86.19 208 PHE A N 1
ATOM 1657 C CA . PHE A 1 208 ? 5.698 -3.962 -0.204 1.00 86.19 208 PHE A CA 1
ATOM 1658 C C . PHE A 1 208 ? 6.138 -5.385 -0.541 1.00 86.19 208 PHE A C 1
ATOM 1660 O O . PHE A 1 208 ? 7.297 -5.757 -0.340 1.00 86.19 208 PHE A O 1
ATOM 1667 N N . ARG A 1 209 ? 5.204 -6.190 -1.044 1.00 89.00 209 ARG A N 1
ATOM 1668 C CA . ARG A 1 209 ? 5.452 -7.589 -1.396 1.00 89.00 209 ARG A CA 1
ATOM 1669 C C . ARG A 1 209 ? 5.803 -7.697 -2.872 1.00 89.00 209 ARG A C 1
ATOM 1671 O O . ARG A 1 209 ? 5.103 -7.143 -3.712 1.00 89.00 209 ARG A O 1
ATOM 1678 N N . ILE A 1 210 ? 6.857 -8.445 -3.168 1.00 88.94 210 ILE A N 1
ATOM 1679 C CA . ILE A 1 210 ? 7.255 -8.806 -4.529 1.00 88.94 210 ILE A CA 1
ATOM 1680 C C . ILE A 1 210 ? 7.032 -10.311 -4.661 1.00 88.94 210 ILE A C 1
ATOM 1682 O O . ILE A 1 210 ? 7.491 -11.069 -3.805 1.00 88.94 210 ILE A O 1
ATOM 1686 N N . ARG A 1 211 ? 6.302 -10.758 -5.690 1.00 87.69 211 ARG A N 1
ATOM 1687 C CA . ARG A 1 211 ? 6.148 -12.197 -5.951 1.00 87.69 211 ARG A CA 1
ATOM 1688 C C . ARG A 1 211 ? 7.417 -12.721 -6.619 1.00 87.69 211 ARG A C 1
ATOM 1690 O O . ARG A 1 211 ? 8.042 -12.006 -7.394 1.00 87.69 211 ARG A O 1
ATOM 1697 N N . THR A 1 212 ? 7.752 -13.990 -6.399 1.00 86.38 212 THR A N 1
ATOM 1698 C CA . THR A 1 212 ? 8.954 -14.619 -6.979 1.00 86.38 212 THR A CA 1
ATOM 1699 C C . THR A 1 212 ? 9.026 -14.465 -8.501 1.00 86.38 212 THR A C 1
ATOM 1701 O O . THR A 1 212 ? 10.090 -14.202 -9.037 1.00 86.38 212 THR A O 1
ATOM 1704 N N . ARG A 1 213 ? 7.885 -14.537 -9.199 1.00 87.56 213 ARG A N 1
ATOM 1705 C CA . ARG A 1 213 ? 7.804 -14.356 -10.662 1.00 87.56 213 ARG A CA 1
ATOM 1706 C C . ARG A 1 213 ? 8.215 -12.959 -11.152 1.00 87.56 213 ARG A C 1
ATOM 1708 O O . ARG A 1 213 ? 8.662 -12.820 -12.286 1.00 87.56 213 ARG A O 1
ATOM 1715 N N . ASP A 1 214 ? 8.048 -11.944 -10.304 1.00 86.69 214 ASP A N 1
ATOM 1716 C CA . ASP A 1 214 ? 8.353 -10.546 -10.620 1.00 86.69 214 ASP A CA 1
ATOM 1717 C C . ASP A 1 214 ? 9.832 -10.218 -10.306 1.00 86.69 214 ASP A C 1
ATOM 1719 O O . ASP A 1 214 ? 10.356 -9.192 -10.740 1.00 86.69 214 ASP A O 1
ATOM 1723 N N . TRP A 1 215 ? 10.515 -11.109 -9.573 1.00 86.62 215 TRP A N 1
ATOM 1724 C CA . TRP A 1 215 ? 11.906 -10.991 -9.141 1.00 86.62 215 TRP A CA 1
ATOM 1725 C C . TRP A 1 215 ? 12.794 -12.002 -9.877 1.00 86.62 215 TRP A C 1
ATOM 1727 O O . TRP A 1 215 ? 12.886 -13.168 -9.495 1.00 86.62 215 TRP A O 1
ATOM 1737 N N . VAL A 1 216 ? 13.470 -11.563 -10.940 1.00 82.44 216 VAL A N 1
ATOM 1738 C CA . VAL A 1 216 ? 14.242 -12.441 -11.833 1.00 82.44 216 VAL A CA 1
ATOM 1739 C C . VAL A 1 216 ? 15.698 -11.996 -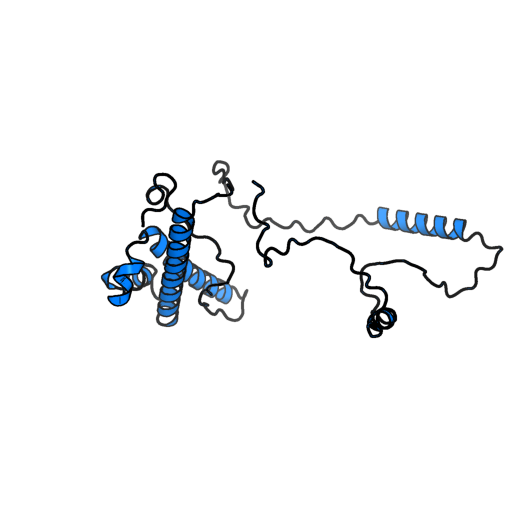11.879 1.00 82.44 216 VAL A C 1
ATOM 1741 O O . VAL A 1 216 ? 15.990 -10.814 -12.030 1.00 82.44 216 VAL A O 1
ATOM 1744 N N . GLY A 1 217 ? 16.628 -12.941 -11.713 1.00 76.56 217 GLY A N 1
ATOM 1745 C CA . GLY A 1 217 ? 18.068 -12.649 -11.759 1.00 76.56 217 GLY A CA 1
ATOM 1746 C C . GLY A 1 217 ? 18.547 -11.677 -10.672 1.00 76.56 217 GLY A C 1
ATOM 1747 O O . GLY A 1 217 ? 19.542 -10.987 -10.858 1.00 76.56 217 GLY A O 1
ATOM 1748 N N . GLY A 1 218 ? 17.823 -11.572 -9.550 1.00 76.06 218 GLY A N 1
ATOM 1749 C CA . GLY A 1 218 ? 18.130 -10.607 -8.489 1.00 76.06 218 GLY A CA 1
ATOM 1750 C C . GLY A 1 218 ? 17.646 -9.179 -8.766 1.00 76.06 218 GLY A C 1
ATOM 1751 O O . GLY A 1 218 ? 17.962 -8.281 -7.989 1.00 76.06 218 GLY A O 1
ATOM 1752 N N . CYS A 1 219 ? 16.879 -8.959 -9.834 1.00 80.06 219 CYS A N 1
ATOM 1753 C CA . CYS A 1 219 ? 16.328 -7.661 -10.208 1.00 80.06 219 CYS A CA 1
ATOM 1754 C C . CYS A 1 219 ? 14.800 -7.724 -10.332 1.00 80.06 219 CYS A C 1
ATOM 1756 O O . CYS A 1 219 ? 14.220 -8.765 -10.646 1.00 80.06 219 CYS A O 1
ATOM 1758 N N . LEU A 1 220 ? 14.139 -6.588 -10.094 1.00 82.44 220 LEU A N 1
ATOM 1759 C CA . LEU A 1 220 ? 12.720 -6.443 -10.411 1.00 82.44 220 LEU A CA 1
ATOM 1760 C C . LEU A 1 220 ? 12.580 -6.227 -11.920 1.00 82.44 220 LEU A C 1
ATOM 1762 O O . LEU A 1 220 ? 13.292 -5.390 -12.474 1.00 82.44 220 LEU A O 1
ATOM 1766 N N . LYS A 1 221 ? 11.676 -6.964 -12.568 1.00 75.31 221 LYS A N 1
ATOM 1767 C CA . LYS A 1 221 ? 11.302 -6.705 -13.964 1.00 75.31 221 LYS A CA 1
ATOM 1768 C C . LYS A 1 221 ? 10.448 -5.435 -14.016 1.00 75.31 221 LYS A C 1
ATOM 1770 O O . LYS A 1 221 ? 9.313 -5.461 -13.541 1.00 75.31 221 LYS A O 1
ATOM 1775 N N . ILE A 1 222 ? 11.022 -4.346 -14.520 1.00 73.88 222 ILE A N 1
ATOM 1776 C CA . ILE A 1 222 ? 10.373 -3.050 -14.767 1.00 73.88 222 ILE A CA 1
ATOM 1777 C C . ILE A 1 222 ? 10.892 -2.490 -16.083 1.00 73.88 222 ILE A C 1
ATOM 1779 O O . ILE A 1 222 ? 12.084 -2.751 -16.366 1.00 73.88 222 ILE A O 1
#

Organism: NCBI:txid13291

pLDDT: mean 73.65, std 20.46, range [32.09, 96.25]